Protein AF-A0AAU7V351-F1 (afdb_monomer)

Structure (mmCIF, N/CA/C/O backbone):
data_AF-A0AAU7V351-F1
#
_entry.id   AF-A0AAU7V351-F1
#
loop_
_atom_site.group_PDB
_atom_site.id
_atom_site.type_symbol
_atom_site.label_atom_id
_atom_site.label_alt_id
_atom_site.label_comp_id
_atom_site.label_asym_id
_atom_site.label_entity_id
_atom_site.label_seq_id
_atom_site.pdbx_PDB_ins_code
_atom_site.Cartn_x
_atom_site.Cartn_y
_atom_site.Cartn_z
_atom_site.occupancy
_atom_site.B_iso_or_equiv
_atom_site.auth_seq_id
_atom_site.auth_comp_id
_atom_site.auth_asym_id
_atom_site.auth_atom_id
_atom_site.pdbx_PDB_model_num
ATOM 1 N N . MET A 1 1 ? -50.281 9.342 -6.397 1.00 36.56 1 MET A N 1
ATOM 2 C CA . MET A 1 1 ? -49.288 8.252 -6.516 1.00 36.56 1 MET A CA 1
ATOM 3 C C . MET A 1 1 ? -48.459 8.236 -5.246 1.00 36.56 1 MET A C 1
ATOM 5 O O . MET A 1 1 ? -47.641 9.121 -5.041 1.00 36.56 1 MET A O 1
ATOM 9 N N . ASN A 1 2 ? -48.765 7.288 -4.363 1.00 35.53 2 ASN A N 1
ATOM 10 C CA . ASN A 1 2 ? -48.114 7.109 -3.069 1.00 35.53 2 ASN A CA 1
ATOM 11 C C . ASN A 1 2 ? -46.721 6.499 -3.267 1.00 35.53 2 ASN A C 1
ATOM 13 O O . ASN A 1 2 ? -46.615 5.436 -3.875 1.00 35.53 2 ASN A O 1
ATOM 17 N N . ARG A 1 3 ? -45.674 7.114 -2.708 1.00 39.78 3 ARG A N 1
ATOM 18 C CA . ARG A 1 3 ? -44.469 6.373 -2.314 1.00 39.78 3 ARG A CA 1
ATOM 19 C C . ARG A 1 3 ? -44.527 6.160 -0.813 1.00 39.78 3 ARG A C 1
ATOM 21 O O . ARG A 1 3 ? -44.269 7.069 -0.036 1.00 39.78 3 ARG A O 1
ATOM 28 N N . THR A 1 4 ? -44.881 4.949 -0.425 1.00 42.62 4 THR A N 1
ATOM 29 C CA . THR A 1 4 ? -44.615 4.406 0.905 1.00 42.62 4 THR A CA 1
ATOM 30 C C . THR A 1 4 ? -43.447 3.434 0.805 1.00 42.62 4 THR A C 1
ATOM 32 O O . THR A 1 4 ? -43.490 2.565 -0.063 1.00 42.62 4 THR A O 1
ATOM 35 N N . ARG A 1 5 ? -42.529 3.520 1.785 1.00 39.09 5 ARG A N 1
ATOM 36 C CA . ARG A 1 5 ? -41.559 2.485 2.217 1.00 39.09 5 ARG A CA 1
ATOM 37 C C . ARG A 1 5 ? -40.343 2.287 1.290 1.00 39.09 5 ARG A C 1
ATOM 39 O O . ARG A 1 5 ? -40.512 2.061 0.106 1.00 39.09 5 ARG A O 1
ATOM 46 N N . GLY A 1 6 ? -39.098 2.302 1.751 1.00 42.22 6 GLY A N 1
ATOM 47 C CA .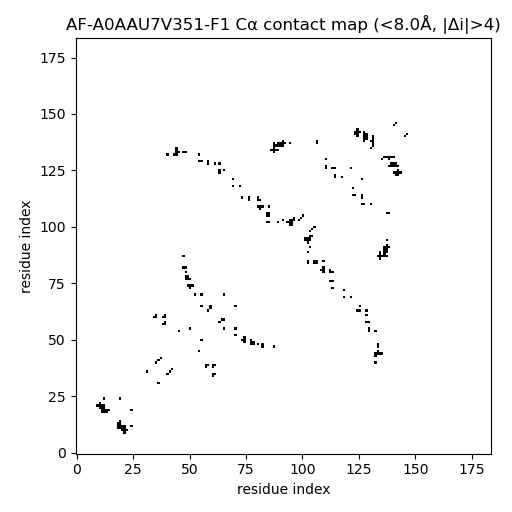 GLY A 1 6 ? -38.547 2.475 3.088 1.00 42.22 6 GLY A CA 1
ATOM 48 C C . GLY A 1 6 ? -37.028 2.352 2.993 1.00 42.22 6 GLY A C 1
ATOM 49 O O . GLY A 1 6 ? -36.539 1.439 2.348 1.00 42.22 6 GLY A O 1
ATOM 50 N N . GLU A 1 7 ? -36.316 3.276 3.616 1.00 45.25 7 GLU A N 1
ATOM 51 C CA . GLU A 1 7 ? -34.903 3.167 3.966 1.00 45.25 7 GLU A CA 1
ATOM 52 C C . GLU A 1 7 ? -34.766 4.074 5.189 1.00 45.25 7 GLU A C 1
ATOM 54 O O . GLU A 1 7 ? -34.602 5.287 5.066 1.00 45.25 7 GLU A O 1
ATOM 59 N N . ASP A 1 8 ? -34.938 3.503 6.384 1.00 49.84 8 ASP A N 1
ATOM 60 C CA . ASP A 1 8 ? -34.325 4.080 7.580 1.00 49.84 8 ASP A CA 1
ATOM 61 C C . ASP A 1 8 ? -32.819 4.035 7.309 1.00 49.84 8 ASP A C 1
ATOM 63 O O . ASP A 1 8 ? -32.157 3.022 7.546 1.00 49.84 8 ASP A O 1
ATOM 67 N N . GLY A 1 9 ? -32.301 5.090 6.674 1.00 56.69 9 GLY A N 1
ATOM 68 C CA . GLY A 1 9 ? -30.881 5.232 6.401 1.00 56.69 9 GLY A CA 1
ATOM 69 C C . GLY A 1 9 ? -30.144 5.044 7.715 1.00 56.69 9 GLY A C 1
ATOM 70 O O . GLY A 1 9 ? -30.512 5.669 8.708 1.00 56.69 9 GLY A O 1
ATOM 71 N N . ALA A 1 10 ? -29.169 4.133 7.741 1.00 61.03 10 ALA A N 1
ATOM 72 C CA . ALA A 1 10 ? -28.472 3.754 8.961 1.00 61.03 10 ALA A CA 1
ATOM 73 C C . ALA A 1 10 ? -28.003 5.009 9.720 1.00 61.03 10 ALA A C 1
ATOM 75 O O . ALA A 1 10 ? -27.048 5.676 9.328 1.00 61.03 10 ALA A O 1
ATOM 76 N N . THR A 1 11 ? -28.694 5.332 10.815 1.00 80.19 11 THR A N 1
ATOM 77 C CA . THR A 1 11 ? -28.410 6.506 11.655 1.00 80.19 11 THR A CA 1
ATOM 78 C C . THR A 1 11 ? -27.158 6.304 12.500 1.00 80.19 11 THR A C 1
ATOM 80 O O . THR A 1 11 ? -26.651 7.248 13.104 1.00 80.19 11 THR A O 1
ATOM 83 N N . VAL A 1 12 ? -26.641 5.073 12.525 1.00 83.12 12 VAL A N 1
ATOM 84 C CA . VAL A 1 12 ? -25.490 4.641 13.305 1.00 83.12 12 VAL A CA 1
ATOM 85 C C . VAL A 1 12 ? -24.556 3.819 12.424 1.00 83.12 12 VAL A C 1
ATOM 87 O O . VAL A 1 12 ? -24.942 2.815 11.831 1.00 83.12 12 VAL A O 1
ATOM 90 N N . LEU A 1 13 ? -23.297 4.234 12.391 1.00 81.69 13 LEU A N 1
ATOM 91 C CA . LEU A 1 13 ? -22.186 3.521 11.789 1.00 81.69 13 LEU A CA 1
ATOM 92 C C . LEU A 1 13 ? -21.458 2.733 12.890 1.00 81.69 13 LEU A C 1
ATOM 94 O O . LEU A 1 13 ? -21.136 3.284 13.943 1.00 81.69 13 LEU A O 1
ATOM 98 N N . VAL A 1 14 ? -21.165 1.451 12.670 1.00 81.19 14 VAL A N 1
ATOM 99 C CA . VAL A 1 14 ? -20.374 0.645 13.615 1.00 81.19 14 VAL A CA 1
ATOM 100 C C . VAL A 1 14 ? -18.968 0.461 13.055 1.00 81.19 14 VAL A C 1
ATOM 102 O O . VAL A 1 14 ? -18.774 -0.237 12.066 1.00 81.19 14 VAL A O 1
ATOM 105 N N . ILE A 1 15 ? -17.970 1.072 13.697 1.00 73.94 15 ILE A N 1
ATOM 106 C CA . ILE A 1 15 ? -16.554 0.933 13.329 1.00 73.94 15 ILE A CA 1
ATOM 107 C C . ILE A 1 15 ? -15.822 0.221 14.465 1.00 73.94 15 ILE A C 1
ATOM 109 O O . ILE A 1 15 ? -15.724 0.751 15.571 1.00 73.94 15 ILE A O 1
ATOM 113 N N . ALA A 1 16 ? -15.264 -0.963 14.189 1.00 70.88 16 ALA A N 1
ATOM 114 C CA . ALA A 1 16 ? -14.473 -1.740 15.152 1.00 70.88 16 ALA A CA 1
ATOM 115 C C . ALA A 1 16 ? -15.181 -1.930 16.515 1.00 70.88 16 ALA A C 1
ATOM 117 O O . ALA A 1 16 ? -14.598 -1.694 17.575 1.00 70.88 16 ALA A O 1
ATOM 118 N N . GLY A 1 17 ? -16.470 -2.295 16.479 1.00 76.06 17 GLY A N 1
ATOM 119 C CA . GLY A 1 17 ? -17.300 -2.505 17.672 1.00 76.06 17 GLY A CA 1
ATOM 120 C C . GLY A 1 17 ? -17.727 -1.223 18.395 1.00 76.06 17 GLY A C 1
ATOM 121 O O . GLY A 1 17 ? -18.295 -1.294 19.481 1.00 76.06 17 GLY A O 1
ATOM 122 N N . ARG A 1 18 ? -17.457 -0.044 17.820 1.00 76.19 18 ARG A N 1
ATOM 123 C CA . ARG A 1 18 ? -17.914 1.245 18.345 1.00 76.19 18 ARG A CA 1
ATOM 124 C C . ARG A 1 18 ? -18.983 1.828 17.444 1.00 76.19 18 ARG A C 1
ATOM 126 O O . ARG A 1 18 ? -18.722 2.115 16.279 1.00 76.19 18 ARG A O 1
ATOM 133 N N . SER A 1 19 ? -20.153 2.043 18.018 1.00 87.81 19 SER A N 1
ATOM 134 C CA . SER A 1 19 ? -21.237 2.779 17.383 1.00 87.81 19 SER A CA 1
ATOM 135 C C . SER A 1 19 ? -20.932 4.277 17.388 1.00 87.81 19 SER A C 1
ATOM 137 O O . SER A 1 19 ? -20.531 4.834 18.412 1.00 87.81 19 SER A O 1
ATOM 139 N N . ILE A 1 20 ? -21.112 4.926 16.244 1.00 88.69 20 ILE A N 1
ATOM 140 C CA . ILE A 1 20 ? -21.061 6.377 16.075 1.00 88.69 20 ILE A CA 1
ATOM 141 C C . ILE A 1 20 ? -22.268 6.793 15.242 1.00 88.69 20 ILE A C 1
ATOM 143 O O . ILE A 1 20 ? -22.547 6.172 14.221 1.00 88.69 20 ILE A O 1
ATOM 147 N N . ASP A 1 21 ? -23.009 7.808 15.673 1.00 91.38 21 ASP A N 1
ATOM 148 C CA . ASP A 1 21 ? -24.105 8.333 14.863 1.00 91.38 21 ASP A CA 1
ATOM 149 C C . ASP A 1 21 ? -23.568 9.007 13.589 1.00 91.38 21 ASP A C 1
ATOM 151 O O . ASP A 1 21 ? -22.436 9.509 13.550 1.00 91.38 21 ASP A O 1
ATOM 155 N N . ILE A 1 22 ? -24.370 8.975 12.524 1.00 86.50 22 ILE A N 1
ATOM 156 C CA . ILE A 1 22 ? -23.954 9.436 11.195 1.00 86.50 22 ILE A CA 1
ATOM 157 C C . ILE A 1 22 ? -23.612 10.931 11.177 1.00 86.50 22 ILE A C 1
ATOM 159 O O . ILE A 1 22 ? -22.670 11.333 10.490 1.00 86.50 22 ILE A O 1
ATOM 163 N N . ASP A 1 23 ? -24.296 11.740 11.986 1.00 86.38 23 ASP A N 1
ATOM 164 C CA . ASP A 1 23 ? -24.061 13.181 12.080 1.00 86.38 23 ASP A CA 1
ATOM 165 C C . ASP A 1 23 ? -22.716 13.466 12.751 1.00 86.38 23 ASP A C 1
ATOM 167 O O . ASP A 1 23 ? -21.911 14.246 12.242 1.00 86.38 23 ASP A O 1
ATOM 171 N N . THR A 1 24 ? -22.393 12.761 13.836 1.00 85.75 24 THR A N 1
ATOM 172 C CA . THR A 1 24 ? -21.090 12.846 14.504 1.00 85.75 24 THR A CA 1
ATOM 173 C C . THR A 1 24 ? -19.966 12.314 13.620 1.00 85.75 24 THR A C 1
ATOM 175 O O . THR A 1 24 ? -18.864 12.874 13.620 1.00 85.75 24 THR A O 1
ATOM 178 N N . ALA A 1 25 ? -20.201 11.244 12.855 1.00 83.81 25 ALA A N 1
ATOM 179 C CA . ALA A 1 25 ? -19.228 10.742 11.887 1.00 83.81 25 ALA A CA 1
ATOM 180 C C . ALA A 1 25 ? -18.951 11.785 10.792 1.00 83.81 25 ALA A C 1
ATOM 182 O O . ALA A 1 25 ? -17.789 12.092 10.512 1.00 83.81 25 ALA A O 1
ATOM 183 N N . THR A 1 26 ? -20.008 12.390 10.251 1.00 82.12 26 THR A N 1
ATOM 184 C CA . THR A 1 26 ? -19.949 13.450 9.237 1.00 82.12 26 THR A CA 1
ATOM 185 C C . THR A 1 26 ? -19.250 14.699 9.773 1.00 82.12 26 THR A C 1
ATOM 187 O O . THR A 1 26 ? -18.316 15.205 9.152 1.00 82.12 26 THR A O 1
ATOM 190 N N . ALA A 1 27 ? -19.598 15.154 10.977 1.00 84.00 27 ALA A N 1
ATOM 191 C CA . ALA A 1 27 ? -18.957 16.293 11.630 1.00 84.00 27 ALA A CA 1
ATOM 192 C C . ALA A 1 27 ? -17.459 16.048 11.875 1.00 84.00 27 ALA A C 1
ATOM 194 O O . ALA A 1 27 ? -16.631 16.927 11.626 1.00 84.00 27 ALA A O 1
ATOM 195 N N . LYS A 1 28 ? -17.077 14.834 12.298 1.00 80.38 28 LYS A N 1
ATOM 196 C CA . LYS A 1 28 ? -15.662 14.448 12.412 1.00 80.38 28 LYS A CA 1
ATOM 197 C C . LYS A 1 28 ? -14.964 14.450 11.059 1.00 80.38 28 LYS A C 1
ATOM 199 O O . LYS A 1 28 ? -13.843 14.946 10.985 1.00 80.38 28 LYS A O 1
ATOM 204 N N . ALA A 1 29 ? -15.604 13.932 10.009 1.00 73.12 29 ALA A N 1
ATOM 205 C CA . ALA A 1 29 ? -15.065 13.946 8.652 1.00 73.12 29 ALA A CA 1
ATOM 206 C C . ALA A 1 29 ? -14.809 15.384 8.164 1.00 73.12 29 ALA A C 1
ATOM 208 O O . ALA A 1 29 ? -13.718 15.673 7.673 1.00 73.12 29 ALA A O 1
ATOM 209 N N . HIS A 1 30 ? -15.749 16.307 8.393 1.00 73.25 30 HIS A N 1
ATOM 210 C CA . HIS A 1 30 ? -15.583 17.736 8.095 1.00 73.25 30 HIS A CA 1
ATOM 211 C C . HIS A 1 30 ? -14.509 18.428 8.946 1.00 73.25 30 HIS A C 1
ATOM 213 O O . HIS A 1 30 ? -13.929 19.420 8.509 1.00 73.25 30 HIS A O 1
ATOM 219 N N . GLY A 1 31 ? -14.216 17.904 10.140 1.00 72.62 31 GLY A N 1
ATOM 220 C CA . GLY A 1 31 ? -13.119 18.372 10.989 1.00 72.62 31 GLY A CA 1
ATOM 221 C C . GLY A 1 31 ? -11.723 18.011 10.466 1.00 72.62 31 GLY A C 1
ATOM 222 O O . GLY A 1 31 ? -10.732 18.603 10.903 1.00 72.62 31 GLY A O 1
ATOM 223 N N . TYR A 1 32 ? -11.608 17.065 9.527 1.00 66.75 32 TYR A N 1
ATOM 224 C CA . TYR A 1 32 ? -10.348 16.826 8.828 1.00 66.75 32 TYR A CA 1
ATOM 225 C C . TYR A 1 32 ? -10.105 17.914 7.779 1.00 66.75 32 TYR A C 1
ATOM 227 O O . TYR A 1 32 ? -11.050 18.419 7.175 1.00 66.75 32 TYR A O 1
ATOM 235 N N . PRO A 1 33 ? -8.836 18.256 7.481 1.00 69.94 33 PRO A N 1
ATOM 236 C CA . PRO A 1 33 ? -8.538 19.130 6.358 1.00 69.94 33 PRO A CA 1
ATOM 237 C C . PRO A 1 33 ? -9.192 18.572 5.088 1.00 69.94 33 PRO A C 1
ATOM 239 O O . PRO A 1 33 ? -8.797 17.501 4.623 1.00 69.94 33 PRO A O 1
ATOM 242 N N . ALA A 1 34 ? -10.158 19.306 4.521 1.00 67.44 34 ALA A N 1
ATOM 243 C CA . ALA A 1 34 ? -10.930 18.886 3.342 1.00 67.44 34 ALA A CA 1
ATOM 244 C C . ALA A 1 34 ? -10.028 18.427 2.180 1.00 67.44 34 ALA A C 1
ATOM 246 O O . ALA A 1 34 ? -10.362 17.538 1.401 1.00 67.44 34 ALA A O 1
ATOM 247 N N . VAL A 1 35 ? -8.822 18.993 2.122 1.00 74.69 35 VAL A N 1
ATOM 248 C CA . VAL A 1 35 ? -7.770 18.678 1.157 1.00 74.69 35 VAL A CA 1
ATOM 249 C C . VAL A 1 35 ? -7.290 17.224 1.235 1.00 74.69 35 VAL A C 1
ATOM 251 O O . VAL A 1 35 ? -6.907 16.680 0.204 1.00 74.69 35 VAL A O 1
ATOM 254 N N . THR A 1 36 ? -7.266 16.590 2.411 1.00 75.25 36 THR A N 1
ATOM 255 C CA . THR A 1 36 ? -6.747 15.220 2.555 1.00 75.25 36 THR A CA 1
ATOM 256 C C . THR A 1 36 ? -7.713 14.211 1.960 1.00 75.25 36 THR A C 1
ATOM 258 O O . THR A 1 36 ? -7.315 13.488 1.056 1.00 75.25 36 THR A O 1
ATOM 261 N N . VAL A 1 37 ? -8.977 14.217 2.391 1.00 69.00 37 VAL A N 1
ATOM 262 C CA . VAL A 1 37 ? -9.999 13.291 1.872 1.00 69.00 37 VAL A CA 1
ATOM 263 C C . VAL A 1 37 ? -10.186 13.499 0.369 1.00 69.00 37 VAL A C 1
ATOM 265 O O . VAL A 1 37 ? -10.124 12.547 -0.406 1.00 69.00 37 VAL A O 1
ATOM 268 N N . ALA A 1 38 ? -10.304 14.758 -0.067 1.00 76.12 38 ALA A N 1
ATOM 269 C CA . ALA A 1 38 ? -10.558 15.065 -1.470 1.00 76.12 38 ALA A CA 1
ATOM 270 C C . ALA A 1 38 ? -9.404 14.691 -2.411 1.00 76.12 38 ALA A C 1
ATOM 272 O O . ALA A 1 38 ? -9.640 14.367 -3.570 1.00 76.12 38 ALA A O 1
ATOM 273 N N . ARG A 1 39 ? -8.150 14.760 -1.946 1.00 81.56 39 ARG A N 1
ATOM 274 C CA . ARG A 1 39 ? -6.978 14.520 -2.806 1.00 81.56 39 ARG A CA 1
ATOM 275 C C . ARG A 1 39 ? -6.335 13.154 -2.604 1.00 81.56 39 ARG A C 1
ATOM 277 O O . ARG A 1 39 ? -5.573 12.744 -3.472 1.00 81.56 39 ARG A O 1
ATOM 284 N N . TYR A 1 40 ? -6.580 12.481 -1.483 1.00 84.00 40 TYR A N 1
ATOM 285 C CA . TYR A 1 40 ? -6.062 11.139 -1.232 1.00 84.00 40 TYR A CA 1
ATOM 286 C C . TYR A 1 40 ? -7.090 10.074 -1.628 1.00 84.00 40 TYR A C 1
ATOM 288 O O . TYR A 1 40 ? -6.824 9.329 -2.572 1.00 84.00 40 TYR A O 1
ATOM 296 N N . ASP A 1 41 ? -8.261 10.076 -0.983 1.00 77.00 41 ASP A N 1
ATOM 297 C CA . ASP A 1 41 ? -9.242 8.984 -1.071 1.00 77.00 41 ASP A CA 1
ATOM 298 C C . ASP A 1 41 ? -10.156 9.086 -2.302 1.00 77.00 41 ASP A C 1
ATOM 300 O O . ASP A 1 41 ? -10.298 8.117 -3.047 1.00 77.00 41 ASP A O 1
ATOM 304 N N . LEU A 1 42 ? -10.752 10.259 -2.560 1.00 79.19 42 LEU A N 1
ATOM 305 C CA . LEU A 1 42 ? -11.790 10.413 -3.597 1.00 79.19 42 LEU A CA 1
ATOM 306 C C . LEU A 1 42 ? -11.387 10.018 -5.029 1.00 79.19 42 LEU A C 1
ATOM 308 O O . LEU A 1 42 ? -12.243 9.487 -5.733 1.00 79.19 42 LEU A O 1
ATOM 312 N N . PRO A 1 43 ? -10.143 10.235 -5.506 1.00 83.94 43 PRO A N 1
ATOM 313 C CA . PRO A 1 43 ? -9.799 9.872 -6.881 1.00 83.94 43 PRO A CA 1
ATOM 314 C C . PRO A 1 43 ? -9.738 8.353 -7.121 1.00 83.94 43 PRO A C 1
ATOM 316 O O . PRO A 1 43 ? -9.520 7.922 -8.251 1.00 83.94 43 PRO A O 1
ATOM 319 N N . GLY A 1 44 ? -9.909 7.535 -6.076 1.00 82.75 44 GLY A N 1
ATOM 320 C CA . GLY A 1 44 ? -9.958 6.084 -6.188 1.00 82.75 44 GLY A CA 1
ATOM 321 C C . GLY A 1 44 ? -8.608 5.449 -6.551 1.00 82.75 44 GLY A C 1
ATOM 322 O O . GLY A 1 44 ? -7.565 6.112 -6.550 1.00 82.75 44 GLY A O 1
ATOM 323 N N . PRO A 1 45 ? -8.587 4.143 -6.842 1.00 83.25 45 PRO A N 1
ATOM 324 C CA . PRO A 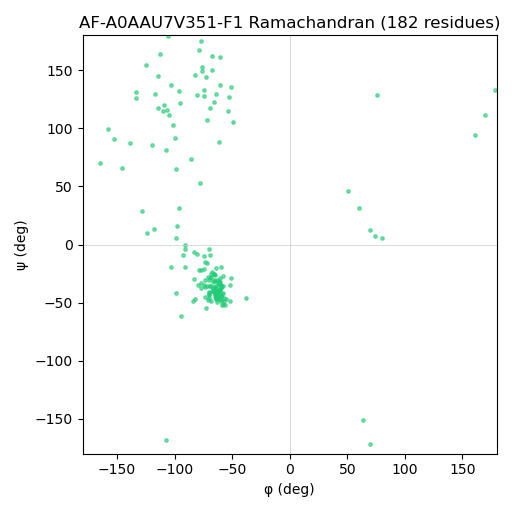1 45 ? -7.346 3.383 -6.969 1.00 83.25 45 PRO A CA 1
ATOM 325 C C . PRO A 1 45 ? -6.630 3.535 -8.316 1.00 83.25 45 PRO A C 1
ATOM 327 O O . PRO A 1 45 ? -5.509 3.050 -8.431 1.00 83.25 45 PRO A O 1
ATOM 330 N N . GLY A 1 46 ? -7.228 4.193 -9.317 1.00 86.69 46 GLY A N 1
ATOM 331 C CA . GLY A 1 46 ? -6.638 4.325 -10.655 1.00 86.69 46 GLY A CA 1
ATOM 332 C C . GLY A 1 46 ? -6.460 2.979 -11.376 1.00 86.69 46 GLY A C 1
ATOM 333 O O . GLY A 1 46 ? -7.213 2.034 -11.140 1.00 86.69 46 GLY A O 1
ATOM 334 N N . ALA A 1 47 ? -5.464 2.880 -12.263 1.00 86.75 47 ALA A N 1
ATOM 335 C CA . ALA A 1 47 ? -5.175 1.658 -13.023 1.00 86.75 47 ALA A CA 1
ATOM 336 C C . ALA A 1 47 ? -4.713 0.517 -12.099 1.00 86.75 47 ALA A C 1
ATOM 338 O O . ALA A 1 47 ? -3.733 0.648 -11.375 1.00 86.75 47 ALA A O 1
ATOM 339 N N . LEU A 1 48 ? -5.397 -0.628 -12.108 1.00 83.75 48 LEU A N 1
ATOM 340 C CA . LEU A 1 48 ? -5.343 -1.609 -11.008 1.00 83.75 48 LEU A CA 1
ATOM 341 C C . LEU A 1 48 ? -3.984 -2.280 -10.747 1.00 83.75 48 LEU A C 1
ATOM 343 O O . LEU A 1 48 ? -3.796 -2.842 -9.662 1.00 83.75 48 LEU A O 1
ATOM 347 N N . LYS A 1 49 ? -3.082 -2.262 -11.732 1.00 88.19 49 LYS A N 1
ATOM 348 C CA . LYS A 1 49 ? -1.793 -2.978 -11.732 1.00 88.19 49 LYS A CA 1
ATOM 349 C C . LYS A 1 49 ? -0.595 -2.056 -11.968 1.00 88.19 49 LYS A C 1
ATOM 351 O O . LYS A 1 49 ? 0.516 -2.520 -12.184 1.00 88.19 49 LYS A O 1
ATOM 356 N N . GLU A 1 50 ? -0.824 -0.751 -11.938 1.00 92.69 50 GLU A N 1
ATOM 357 C CA . GLU A 1 50 ? 0.195 0.253 -12.213 1.00 92.69 50 GLU A CA 1
ATOM 358 C C . GLU A 1 50 ? 0.293 1.219 -11.042 1.00 92.69 50 GLU A C 1
ATOM 360 O O . GLU A 1 50 ? -0.661 1.405 -10.286 1.00 92.69 50 GLU A O 1
ATOM 365 N N . ILE A 1 51 ? 1.459 1.836 -10.891 1.00 94.81 51 ILE A N 1
ATOM 366 C CA . ILE A 1 51 ? 1.651 2.964 -9.987 1.00 94.81 51 ILE A CA 1
ATOM 367 C C . ILE A 1 51 ? 2.032 4.153 -10.855 1.00 94.81 51 ILE A C 1
ATOM 369 O O . ILE A 1 51 ? 2.949 4.037 -11.662 1.00 94.81 51 ILE A O 1
ATOM 373 N N . THR A 1 52 ? 1.363 5.293 -10.687 1.00 94.50 52 THR A N 1
ATOM 374 C CA . THR A 1 52 ? 1.690 6.513 -11.445 1.00 94.50 52 THR A CA 1
ATOM 375 C C . THR A 1 52 ? 2.259 7.623 -10.559 1.00 94.50 52 THR A C 1
ATOM 377 O O . THR A 1 52 ? 2.145 7.606 -9.328 1.00 94.50 52 THR A O 1
ATOM 380 N N . ALA A 1 53 ? 2.881 8.622 -11.191 1.00 93.50 53 ALA A N 1
ATOM 381 C CA . ALA A 1 53 ? 3.395 9.807 -10.505 1.00 93.50 53 ALA A CA 1
ATOM 382 C C . ALA A 1 53 ? 2.294 10.558 -9.739 1.00 93.50 53 ALA A C 1
ATOM 384 O O . ALA A 1 53 ? 2.501 10.940 -8.584 1.00 93.50 53 ALA A O 1
ATOM 385 N N . ASP A 1 54 ? 1.112 10.695 -10.343 1.00 91.12 54 ASP A N 1
ATOM 386 C CA . ASP A 1 54 ? -0.039 11.343 -9.714 1.00 91.12 54 ASP A CA 1
ATOM 387 C C . ASP A 1 54 ? -0.497 10.570 -8.475 1.00 91.12 54 ASP A C 1
ATOM 389 O O . ASP A 1 54 ? -0.756 11.162 -7.428 1.00 91.12 54 ASP A O 1
ATOM 393 N N . GLU A 1 55 ? -0.514 9.237 -8.534 1.00 92.69 55 GLU A N 1
ATOM 394 C CA . GLU A 1 55 ? -0.850 8.392 -7.385 1.00 92.69 55 GLU A CA 1
ATOM 395 C C . GLU A 1 55 ? 0.143 8.563 -6.233 1.00 92.69 55 GLU A C 1
ATOM 397 O O . GLU A 1 55 ? -0.257 8.751 -5.080 1.00 92.69 55 GLU A O 1
ATOM 402 N N . ILE A 1 56 ? 1.443 8.600 -6.527 1.00 92.81 56 ILE A N 1
ATOM 403 C CA . ILE A 1 56 ? 2.452 8.885 -5.505 1.00 92.81 56 ILE A CA 1
ATOM 404 C C . ILE A 1 56 ? 2.293 10.299 -4.941 1.00 92.81 56 ILE A C 1
ATOM 406 O O . ILE A 1 56 ? 2.398 10.468 -3.720 1.00 92.81 56 ILE A O 1
ATOM 410 N N . ALA A 1 57 ? 1.986 11.303 -5.764 1.00 90.19 57 ALA A N 1
ATOM 411 C CA . ALA A 1 57 ? 1.740 12.667 -5.299 1.00 90.19 57 ALA A CA 1
ATOM 412 C C . ALA A 1 57 ? 0.556 12.737 -4.315 1.00 90.19 57 ALA A C 1
ATOM 414 O O . ALA A 1 57 ? 0.613 13.473 -3.322 1.00 90.19 57 ALA A O 1
ATOM 415 N N . ARG A 1 58 ? -0.484 11.908 -4.502 1.00 90.25 58 ARG A N 1
ATOM 416 C CA . ARG A 1 58 ? -1.604 11.794 -3.549 1.00 90.25 58 ARG A CA 1
ATOM 417 C C . ARG A 1 58 ? -1.144 11.334 -2.167 1.00 90.25 58 ARG A C 1
ATOM 419 O O . ARG A 1 58 ? -1.576 11.902 -1.161 1.00 90.25 58 ARG A O 1
ATOM 426 N N . THR A 1 59 ? -0.193 10.397 -2.077 1.00 89.31 59 THR A N 1
ATOM 427 C CA . THR A 1 59 ? 0.330 9.918 -0.777 1.00 89.31 59 THR A CA 1
ATOM 428 C C . THR A 1 59 ? 0.972 11.022 0.077 1.00 89.31 59 THR A C 1
ATOM 430 O O . THR A 1 59 ? 1.087 10.884 1.300 1.00 89.31 59 THR A O 1
ATOM 433 N N . HIS A 1 60 ? 1.367 12.154 -0.516 1.00 87.75 60 HIS A N 1
ATOM 434 C CA . HIS A 1 60 ? 1.935 13.281 0.231 1.00 87.75 60 HIS A CA 1
ATOM 435 C C . HIS A 1 60 ? 0.900 13.948 1.147 1.00 87.75 60 HIS A C 1
ATOM 437 O O . HIS A 1 60 ? 1.267 14.516 2.178 1.00 87.75 60 HIS A O 1
ATOM 443 N N . LYS A 1 61 ? -0.398 13.810 0.844 1.00 86.56 61 LYS A N 1
ATOM 444 C CA . LYS A 1 61 ? -1.505 14.315 1.677 1.00 86.56 61 LYS A CA 1
ATOM 445 C C . LYS A 1 61 ? -1.657 13.552 2.985 1.00 86.56 61 LYS A C 1
ATOM 447 O O . LYS A 1 61 ? -1.967 14.148 4.011 1.00 86.56 61 LYS A O 1
ATOM 452 N N . VAL A 1 62 ? -1.266 12.282 2.990 1.00 82.56 62 VAL A N 1
ATOM 453 C CA . VAL A 1 62 ? -1.106 11.471 4.204 1.00 82.56 62 VAL A CA 1
ATOM 454 C C . VAL A 1 62 ? 0.350 11.451 4.685 1.00 82.56 62 VAL A C 1
ATOM 456 O O . VAL A 1 62 ? 0.825 10.480 5.275 1.00 82.56 62 VAL A O 1
ATOM 459 N N . ARG A 1 63 ? 1.092 12.545 4.456 1.00 82.69 63 ARG A N 1
ATOM 460 C CA . ARG A 1 63 ? 2.465 12.782 4.945 1.00 82.69 63 ARG A CA 1
ATOM 461 C C . ARG A 1 63 ? 3.499 11.756 4.469 1.00 82.69 63 ARG A C 1
ATOM 463 O O . ARG A 1 63 ? 4.442 11.437 5.195 1.00 82.69 63 ARG A O 1
ATOM 470 N N . SER A 1 64 ? 3.335 11.198 3.275 1.00 83.56 64 SER A N 1
ATOM 471 C CA . SER A 1 64 ? 4.419 10.464 2.621 1.00 83.56 64 SER A CA 1
ATOM 472 C C . SER A 1 64 ? 5.381 11.447 1.952 1.00 83.56 64 SER A C 1
ATOM 474 O O . SER A 1 64 ? 4.948 12.319 1.214 1.00 83.56 64 SER A O 1
ATOM 476 N N . ARG A 1 65 ? 6.688 11.334 2.205 1.00 87.81 65 ARG A N 1
ATOM 477 C CA . ARG A 1 65 ? 7.721 12.092 1.474 1.00 87.81 65 ARG A CA 1
ATOM 478 C C . ARG A 1 65 ? 8.466 11.135 0.554 1.00 87.81 65 ARG A C 1
ATOM 480 O O . ARG A 1 65 ? 9.498 10.588 0.951 1.00 87.81 65 ARG A O 1
ATOM 487 N N . ILE A 1 66 ? 7.881 10.854 -0.607 1.00 91.94 66 ILE A N 1
ATOM 488 C CA . ILE A 1 66 ? 8.469 9.993 -1.644 1.00 91.94 66 ILE A CA 1
ATOM 489 C C . ILE A 1 66 ? 9.183 10.898 -2.650 1.00 91.94 66 ILE A C 1
ATOM 491 O O . ILE A 1 66 ? 8.561 11.809 -3.190 1.00 91.94 66 ILE A O 1
ATOM 495 N N . SER A 1 67 ? 10.488 10.689 -2.835 1.00 93.12 67 SER A N 1
ATOM 496 C CA . SER A 1 67 ? 11.294 11.417 -3.826 1.00 93.12 67 SER A CA 1
ATOM 497 C C . SER A 1 67 ? 11.093 10.853 -5.236 1.00 93.12 67 SER A C 1
ATOM 499 O O . SER A 1 67 ? 10.594 9.741 -5.379 1.00 93.12 67 SER A O 1
ATOM 501 N N . HIS A 1 68 ? 11.549 11.568 -6.270 1.00 93.69 68 HIS A N 1
ATOM 502 C CA . HIS A 1 68 ? 11.496 11.087 -7.659 1.00 93.69 68 HIS A CA 1
ATOM 503 C C . HIS A 1 68 ? 12.182 9.723 -7.841 1.00 93.69 68 HIS A C 1
ATOM 505 O O . HIS A 1 68 ? 11.564 8.795 -8.336 1.00 93.69 68 HIS A O 1
ATOM 511 N N . ALA A 1 69 ? 13.391 9.532 -7.302 1.00 95.25 69 ALA A N 1
ATOM 512 C CA . ALA A 1 69 ? 14.073 8.234 -7.384 1.00 95.25 69 ALA A CA 1
ATOM 513 C C . ALA A 1 69 ? 13.286 7.085 -6.715 1.00 95.25 69 ALA A C 1
ATOM 515 O O . ALA A 1 69 ? 13.358 5.935 -7.145 1.00 95.25 69 ALA A O 1
ATOM 516 N N . GLN A 1 70 ? 12.534 7.384 -5.650 1.00 96.44 70 GLN A N 1
ATOM 517 C CA . GLN A 1 70 ? 11.678 6.402 -4.981 1.00 96.44 70 GLN A CA 1
ATOM 518 C C . GLN A 1 70 ? 10.392 6.146 -5.772 1.00 96.44 70 GLN A C 1
ATOM 520 O O . GLN A 1 70 ? 9.950 5.003 -5.826 1.00 96.44 70 GLN A O 1
ATOM 525 N N . LEU A 1 71 ? 9.815 7.182 -6.389 1.00 95.62 71 LEU A N 1
ATOM 526 C CA . LEU A 1 71 ? 8.717 7.059 -7.347 1.00 95.62 71 LEU A CA 1
ATOM 527 C C . LEU A 1 71 ? 9.119 6.132 -8.500 1.00 95.62 71 LEU A C 1
ATOM 529 O O . LEU A 1 71 ? 8.428 5.148 -8.733 1.00 95.62 71 LEU A O 1
ATOM 533 N N . ASP A 1 72 ? 10.256 6.381 -9.150 1.00 96.62 72 ASP A N 1
ATOM 534 C CA . ASP A 1 72 ? 10.710 5.568 -10.283 1.00 96.62 72 ASP A CA 1
ATOM 535 C C . ASP A 1 72 ? 10.904 4.102 -9.885 1.00 96.62 72 ASP A C 1
ATOM 537 O O . ASP A 1 72 ? 10.604 3.188 -10.652 1.00 96.62 72 ASP A O 1
ATOM 541 N N . TRP A 1 73 ? 11.387 3.863 -8.663 1.00 97.19 73 TRP A N 1
ATOM 542 C CA . TRP A 1 73 ? 11.487 2.515 -8.119 1.00 97.19 73 TRP A CA 1
ATOM 543 C C . TRP A 1 73 ? 10.110 1.867 -7.911 1.00 97.19 73 TRP A C 1
ATOM 545 O O . TRP A 1 73 ? 9.948 0.707 -8.281 1.00 9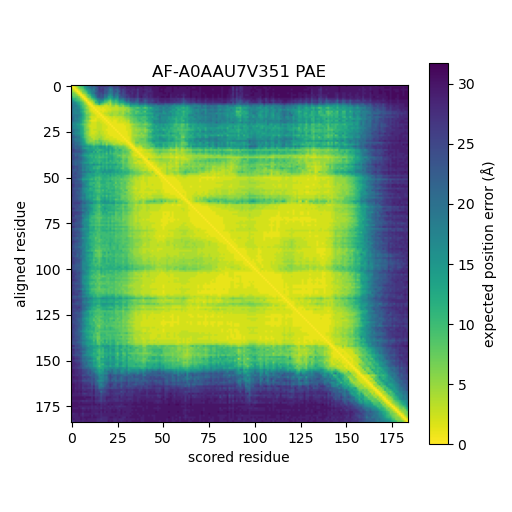7.19 73 TRP A O 1
ATOM 555 N N . PHE A 1 74 ? 9.114 2.590 -7.383 1.00 97.12 74 PHE A N 1
ATOM 556 C CA . PHE A 1 74 ? 7.748 2.065 -7.251 1.00 97.12 74 PHE A CA 1
ATOM 557 C 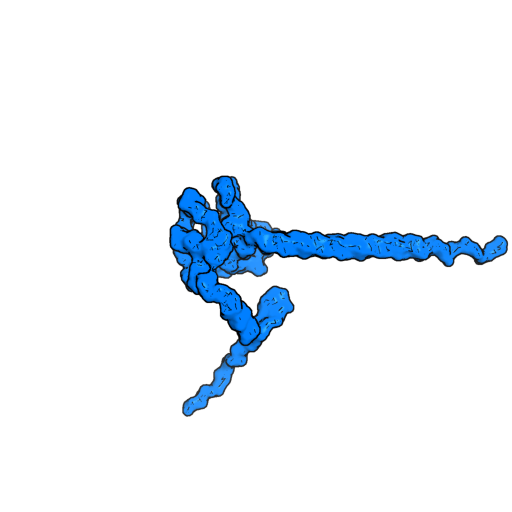C . PHE A 1 74 ? 7.135 1.729 -8.614 1.00 97.12 74 PHE A C 1
ATOM 559 O O . PHE A 1 74 ? 6.564 0.652 -8.752 1.00 97.12 74 PHE A O 1
ATOM 566 N N . ILE A 1 75 ? 7.290 2.610 -9.612 1.00 96.69 75 ILE A N 1
ATOM 567 C CA . ILE A 1 75 ? 6.791 2.387 -10.978 1.00 96.69 75 ILE A CA 1
ATOM 568 C C . ILE A 1 75 ? 7.408 1.114 -11.562 1.00 96.69 75 ILE A C 1
ATOM 570 O O . ILE A 1 75 ? 6.681 0.227 -11.996 1.00 96.69 75 ILE A O 1
ATOM 574 N N . ARG A 1 76 ? 8.743 0.991 -11.532 1.00 96.75 76 ARG A N 1
ATOM 575 C CA . ARG A 1 76 ? 9.429 -0.196 -12.065 1.00 96.75 76 ARG A CA 1
ATOM 576 C C . ARG A 1 76 ? 9.040 -1.469 -11.319 1.00 96.75 76 ARG A C 1
ATOM 578 O O . ARG A 1 76 ? 8.769 -2.477 -11.952 1.00 96.75 76 ARG A O 1
ATOM 585 N N . SER A 1 77 ? 8.972 -1.414 -9.990 1.00 96.56 77 SER A N 1
ATOM 586 C CA . SER A 1 77 ? 8.641 -2.589 -9.172 1.00 96.56 77 SER A CA 1
ATOM 587 C C . SER A 1 77 ? 7.193 -3.041 -9.363 1.00 96.56 77 SER A C 1
ATOM 589 O O . SER A 1 77 ? 6.903 -4.220 -9.200 1.00 96.56 77 SER A O 1
ATOM 591 N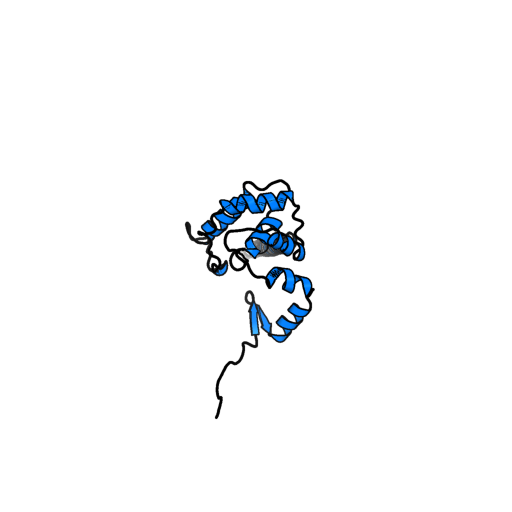 N . ALA A 1 78 ? 6.273 -2.137 -9.715 1.00 96.19 78 ALA A N 1
ATOM 592 C CA . ALA A 1 78 ? 4.870 -2.481 -9.935 1.00 96.19 78 ALA A CA 1
ATOM 593 C C . ALA A 1 78 ? 4.650 -3.421 -11.128 1.00 96.19 78 ALA A C 1
ATOM 595 O O . ALA A 1 78 ? 3.661 -4.147 -11.118 1.00 96.19 78 ALA A O 1
ATOM 596 N N . VAL A 1 79 ? 5.550 -3.418 -12.118 1.00 95.69 79 VAL A N 1
ATOM 597 C CA . VAL A 1 79 ? 5.432 -4.233 -13.339 1.00 95.69 79 VAL A CA 1
ATOM 598 C C . VAL A 1 79 ? 5.376 -5.725 -13.009 1.00 95.69 79 VAL A C 1
ATOM 600 O O . VAL A 1 79 ? 4.510 -6.432 -13.516 1.00 95.69 79 VAL A O 1
ATOM 603 N N . ASP A 1 80 ? 6.240 -6.171 -12.098 1.00 95.50 80 ASP A N 1
ATOM 604 C CA . ASP A 1 80 ? 6.390 -7.586 -11.740 1.00 95.50 80 ASP A CA 1
ATOM 605 C C . ASP A 1 80 ? 5.632 -7.964 -10.459 1.00 95.50 80 ASP A C 1
ATOM 607 O O . ASP A 1 80 ? 5.778 -9.069 -9.938 1.00 95.50 80 ASP A O 1
ATOM 611 N N . ALA A 1 81 ? 4.847 -7.040 -9.899 1.00 96.50 81 ALA A N 1
ATOM 612 C CA . ALA A 1 81 ? 4.168 -7.286 -8.637 1.00 96.50 81 ALA A CA 1
ATOM 613 C C . ALA A 1 81 ? 2.997 -8.275 -8.817 1.00 96.50 81 ALA A C 1
ATOM 615 O O . ALA A 1 81 ? 2.269 -8.209 -9.816 1.00 96.50 81 ALA A O 1
ATOM 616 N N . PRO A 1 82 ? 2.738 -9.157 -7.831 1.00 96.25 82 PRO A N 1
ATOM 617 C CA . PRO A 1 82 ? 1.710 -10.197 -7.915 1.00 96.25 82 PRO A CA 1
ATOM 618 C C . PRO A 1 82 ? 0.287 -9.646 -7.690 1.00 96.25 82 PRO A C 1
ATOM 620 O O . PRO A 1 82 ? -0.483 -10.149 -6.875 1.00 96.25 82 PRO A O 1
ATOM 623 N N . TRP A 1 83 ? -0.106 -8.605 -8.430 1.00 95.81 83 TRP A N 1
ATOM 624 C CA . TRP A 1 83 ? -1.388 -7.907 -8.271 1.00 95.81 83 TRP A CA 1
ATOM 625 C C . TRP A 1 83 ? -2.623 -8.795 -8.420 1.00 95.81 83 TRP A C 1
ATOM 627 O O . TRP A 1 83 ? -3.680 -8.437 -7.909 1.00 95.81 83 TRP A O 1
ATOM 637 N N . ALA A 1 84 ? -2.516 -9.889 -9.179 1.00 94.50 84 ALA A N 1
ATOM 638 C CA . ALA A 1 84 ? -3.627 -10.799 -9.439 1.00 94.50 84 ALA A CA 1
ATOM 639 C C . ALA A 1 84 ? -3.971 -11.672 -8.221 1.00 94.50 84 ALA A C 1
ATOM 641 O O . ALA A 1 84 ? -5.135 -12.005 -8.038 1.00 94.50 84 ALA A O 1
ATOM 642 N 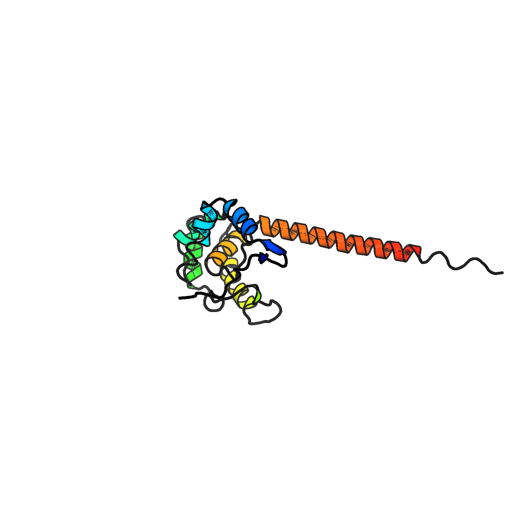N . ALA A 1 85 ? -2.980 -11.998 -7.384 1.00 94.31 85 ALA A N 1
ATOM 643 C CA . ALA A 1 85 ? -3.173 -12.814 -6.185 1.00 94.31 85 ALA A CA 1
ATOM 644 C C . ALA A 1 85 ? -3.870 -12.037 -5.050 1.00 94.31 85 ALA A C 1
ATOM 646 O O . ALA A 1 85 ? -4.482 -12.630 -4.169 1.00 94.31 85 ALA A O 1
ATOM 647 N N . ALA A 1 86 ? -3.817 -10.702 -5.100 1.00 93.62 86 ALA A N 1
ATOM 648 C CA . ALA A 1 86 ? -4.512 -9.798 -4.189 1.00 93.62 86 ALA A CA 1
ATOM 649 C C . ALA A 1 86 ? -5.486 -8.900 -4.982 1.00 93.62 86 ALA A C 1
ATOM 651 O O . ALA A 1 86 ? -5.101 -7.793 -5.386 1.00 93.62 86 ALA A O 1
ATOM 652 N N . PRO A 1 87 ? -6.726 -9.357 -5.247 1.00 92.69 87 PRO A N 1
ATOM 653 C CA . PRO A 1 87 ? -7.731 -8.595 -5.991 1.00 92.69 87 PRO A CA 1
ATOM 654 C C . PRO A 1 87 ? -8.099 -7.263 -5.324 1.00 92.69 87 PRO A C 1
ATOM 656 O O . PRO A 1 87 ? -7.832 -7.047 -4.143 1.00 92.69 87 PRO A O 1
ATOM 659 N N . ILE A 1 88 ? -8.696 -6.334 -6.076 1.00 91.62 88 ILE A N 1
ATOM 660 C CA . ILE A 1 88 ? -9.011 -4.984 -5.572 1.00 91.62 88 ILE A CA 1
ATOM 661 C C . ILE A 1 88 ? -10.126 -4.984 -4.524 1.00 91.62 88 ILE A C 1
ATOM 663 O O . ILE A 1 88 ? -10.083 -4.218 -3.563 1.00 91.62 88 ILE A O 1
ATOM 667 N N . GLU A 1 89 ? -11.094 -5.861 -4.716 1.00 92.25 89 GLU A N 1
ATOM 668 C CA . GLU A 1 89 ? -12.251 -6.093 -3.871 1.00 92.25 89 GLU A CA 1
ATOM 669 C C . GLU A 1 89 ? -11.909 -6.838 -2.575 1.00 92.25 89 GLU A C 1
ATOM 671 O O . GLU A 1 89 ? -12.711 -6.816 -1.642 1.00 92.25 89 GLU A O 1
ATOM 676 N N . ALA A 1 90 ? -10.719 -7.444 -2.491 1.00 94.69 90 ALA A N 1
ATOM 677 C CA . ALA A 1 90 ? -10.285 -8.193 -1.323 1.00 94.69 90 ALA A CA 1
ATOM 678 C C . ALA A 1 90 ? -10.233 -7.308 -0.070 1.00 94.69 90 ALA A C 1
ATOM 680 O O . ALA A 1 90 ? -9.743 -6.172 -0.102 1.00 94.69 90 ALA A O 1
ATOM 681 N N . GLN A 1 91 ? -10.720 -7.846 1.047 1.00 94.25 91 GLN A N 1
ATOM 682 C CA . GLN A 1 91 ? -10.770 -7.142 2.321 1.00 94.25 91 GLN A CA 1
ATOM 683 C C . GLN A 1 91 ? -9.849 -7.798 3.344 1.00 94.25 91 GLN A C 1
ATOM 685 O O . GLN A 1 91 ? -9.731 -9.016 3.423 1.00 94.25 91 GLN A O 1
ATOM 690 N N . LEU A 1 92 ? -9.241 -6.973 4.194 1.00 92.56 92 LEU A N 1
ATOM 691 C CA . LEU A 1 92 ? -8.397 -7.437 5.291 1.00 92.56 92 LEU A CA 1
ATOM 692 C C . LEU A 1 92 ? -9.167 -8.315 6.289 1.00 92.56 92 LEU A C 1
ATOM 694 O O . LEU A 1 92 ? -8.563 -9.169 6.925 1.00 92.56 92 LEU A O 1
ATOM 698 N N . ILE A 1 93 ? -10.480 -8.102 6.444 1.00 91.19 93 ILE A N 1
ATOM 699 C CA . ILE A 1 93 ? -11.318 -8.913 7.342 1.00 91.19 93 ILE A CA 1
ATOM 700 C C . ILE A 1 93 ? -11.429 -10.374 6.886 1.00 91.19 93 ILE A C 1
ATOM 702 O O . ILE A 1 93 ? -11.603 -11.246 7.730 1.00 91.19 93 ILE A O 1
ATOM 706 N N . ASP A 1 94 ? -11.255 -10.628 5.589 1.00 92.88 94 ASP A N 1
ATOM 707 C CA . ASP A 1 94 ? -11.300 -11.968 4.999 1.00 92.88 94 ASP A CA 1
ATOM 708 C C . ASP A 1 94 ? -9.901 -12.612 4.921 1.00 92.88 94 ASP A C 1
ATOM 710 O O . ASP A 1 94 ? -9.763 -13.791 4.604 1.00 92.88 94 ASP A O 1
ATOM 714 N N . ALA A 1 95 ? -8.841 -11.848 5.206 1.00 93.62 95 ALA A N 1
ATOM 715 C CA . ALA A 1 95 ? -7.456 -12.306 5.163 1.00 93.62 95 ALA A CA 1
ATOM 716 C C . ALA A 1 95 ? -7.052 -12.960 6.497 1.00 93.62 95 ALA A C 1
ATOM 718 O O . ALA A 1 95 ? -6.320 -12.365 7.294 1.00 93.62 95 ALA A O 1
ATOM 719 N N . ASP A 1 96 ? -7.546 -14.175 6.751 1.00 91.94 96 ASP A N 1
ATOM 720 C CA . ASP A 1 96 ? -7.212 -14.939 7.960 1.00 91.94 96 ASP A CA 1
ATOM 721 C C . ASP A 1 96 ? -5.739 -15.402 7.938 1.00 91.94 96 ASP A C 1
ATOM 723 O O . ASP A 1 96 ? -5.365 -16.203 7.080 1.00 91.94 96 ASP A O 1
ATOM 727 N N . PRO A 1 97 ? -4.891 -14.953 8.884 1.00 91.25 97 PRO A N 1
ATOM 728 C CA . PRO A 1 97 ? -3.487 -15.363 8.951 1.00 91.25 97 PRO A CA 1
ATOM 729 C C . PRO A 1 97 ? -3.273 -16.829 9.354 1.00 91.25 97 PRO A C 1
ATOM 731 O O . PRO A 1 97 ? -2.139 -17.298 9.340 1.00 91.25 97 PRO A O 1
ATOM 734 N N . ASN A 1 98 ? -4.315 -17.547 9.783 1.00 93.94 98 ASN A N 1
ATOM 735 C CA . ASN A 1 98 ? -4.200 -18.946 10.198 1.00 93.94 98 ASN A CA 1
ATOM 736 C C . ASN A 1 98 ? -4.441 -19.936 9.050 1.00 93.94 98 ASN A C 1
ATOM 738 O O . ASN A 1 98 ? -4.308 -21.143 9.259 1.00 93.94 98 ASN A O 1
ATOM 742 N N . ILE A 1 99 ? -4.796 -19.449 7.858 1.00 92.81 99 ILE A N 1
ATOM 743 C CA . ILE A 1 99 ? -5.040 -20.281 6.680 1.00 92.81 99 ILE A CA 1
ATOM 744 C C . ILE A 1 99 ? -3.913 -20.046 5.676 1.00 92.81 99 ILE A C 1
ATOM 746 O O . ILE A 1 99 ? -3.751 -18.947 5.152 1.00 92.81 99 ILE A O 1
ATOM 750 N N . SER A 1 100 ? -3.123 -21.088 5.419 1.00 93.62 100 SER A N 1
ATOM 751 C CA . SER A 1 100 ? -1.979 -21.004 4.508 1.00 93.62 100 SER A CA 1
ATOM 752 C C . SER A 1 100 ? -2.399 -21.151 3.044 1.00 93.62 100 SER A C 1
ATOM 754 O O . SER A 1 100 ? -3.311 -21.912 2.727 1.00 93.62 100 SER A O 1
ATOM 756 N N . GLY A 1 101 ? -1.698 -20.452 2.153 1.00 92.56 101 GLY A N 1
ATOM 757 C CA . GLY A 1 101 ? -1.939 -20.413 0.711 1.00 92.56 101 GLY A CA 1
ATOM 758 C C . GLY A 1 101 ? -3.075 -19.479 0.292 1.00 92.56 101 GLY A C 1
ATOM 759 O O . GLY A 1 101 ? -3.434 -19.457 -0.882 1.00 92.56 101 GLY A O 1
ATOM 760 N N . GLU A 1 102 ? -3.642 -18.725 1.234 1.00 94.81 102 GLU A N 1
ATOM 761 C CA . GLU A 1 102 ? -4.842 -17.917 1.025 1.00 94.81 102 GLU A CA 1
ATOM 762 C C . GLU A 1 102 ? -4.541 -16.410 0.975 1.00 94.81 102 GLU A C 1
ATOM 764 O O . GLU A 1 102 ? -3.397 -15.962 0.865 1.00 94.81 102 GLU A O 1
ATOM 769 N N . LEU A 1 103 ? -5.597 -15.592 1.028 1.00 96.31 103 LEU A N 1
ATOM 770 C CA . LEU A 1 103 ? -5.541 -14.141 0.858 1.00 96.31 103 LEU A CA 1
ATOM 771 C C . LEU A 1 103 ? -4.509 -13.437 1.756 1.00 96.31 103 LEU A C 1
ATOM 773 O O . LEU A 1 103 ? -3.904 -12.460 1.313 1.00 96.31 103 LEU A O 1
ATOM 777 N N . TYR A 1 104 ? -4.293 -13.909 2.988 1.00 96.00 104 TYR A N 1
ATOM 778 C CA . TYR A 1 104 ? -3.263 -13.342 3.859 1.00 96.00 104 TYR A CA 1
ATOM 779 C C . TYR A 1 104 ? -1.861 -13.523 3.265 1.00 96.00 104 TYR A C 1
ATOM 781 O O . TYR A 1 104 ? -1.136 -12.539 3.114 1.00 96.00 104 TYR A O 1
ATOM 789 N N . ASP A 1 105 ? -1.519 -14.742 2.845 1.00 97.12 105 ASP A N 1
ATOM 790 C CA . ASP A 1 105 ? -0.225 -15.071 2.241 1.00 97.12 105 ASP A CA 1
ATOM 791 C C . ASP A 1 105 ? -0.039 -14.335 0.905 1.00 97.12 105 ASP A C 1
ATOM 793 O O . ASP A 1 105 ? 1.043 -13.830 0.606 1.00 97.12 105 ASP A O 1
ATOM 797 N N . HIS A 1 106 ? -1.106 -14.177 0.114 1.00 97.25 106 HIS A N 1
ATOM 798 C CA . HIS A 1 106 ? -1.069 -13.371 -1.109 1.00 97.25 106 HIS A CA 1
ATOM 799 C C . HIS A 1 106 ? -0.850 -11.875 -0.836 1.00 97.25 106 HIS A C 1
ATOM 801 O O . HIS A 1 106 ? -0.092 -11.209 -1.551 1.00 97.25 106 HIS A O 1
ATOM 807 N N . ALA A 1 107 ? -1.495 -11.328 0.199 1.00 96.88 107 ALA A N 1
ATOM 808 C CA . ALA A 1 107 ? -1.286 -9.949 0.628 1.00 96.88 107 ALA A CA 1
ATOM 809 C C . ALA A 1 107 ? 0.142 -9.744 1.157 1.00 96.88 107 ALA A C 1
ATOM 811 O O . ALA A 1 107 ? 0.776 -8.728 0.849 1.00 96.88 107 ALA A O 1
ATOM 812 N N . GLU A 1 108 ? 0.667 -10.711 1.911 1.00 96.44 108 GLU A N 1
ATOM 813 C CA . GLU A 1 108 ? 2.044 -10.711 2.396 1.00 96.44 108 GLU A CA 1
ATOM 814 C C . GLU A 1 108 ? 3.037 -10.779 1.236 1.00 96.44 108 GLU A C 1
ATOM 816 O O . GLU A 1 108 ? 3.927 -9.935 1.172 1.00 96.44 108 GLU A O 1
ATOM 821 N N . ALA A 1 109 ? 2.841 -11.670 0.262 1.00 97.25 109 ALA A N 1
ATOM 822 C CA . ALA A 1 109 ? 3.690 -11.776 -0.924 1.00 97.25 109 ALA A CA 1
ATOM 823 C C . ALA A 1 109 ? 3.734 -10.466 -1.729 1.00 97.25 109 ALA A C 1
ATOM 825 O O . ALA A 1 109 ? 4.808 -10.012 -2.134 1.00 97.25 109 ALA A O 1
ATOM 826 N N . LEU A 1 110 ? 2.586 -9.805 -1.917 1.00 97.06 110 LEU A N 1
ATOM 827 C CA . LEU A 1 110 ? 2.532 -8.496 -2.573 1.00 97.06 110 LEU A CA 1
ATOM 828 C C . LEU A 1 110 ? 3.259 -7.418 -1.760 1.00 97.06 110 LEU A C 1
ATOM 830 O O . LEU A 1 110 ? 3.973 -6.589 -2.324 1.00 97.06 110 LEU A O 1
ATOM 834 N N . TYR A 1 111 ? 3.105 -7.408 -0.438 1.00 96.88 111 TYR A N 1
ATOM 835 C CA . TYR A 1 111 ? 3.839 -6.481 0.419 1.00 96.88 111 TYR A CA 1
ATOM 836 C C . TYR A 1 111 ? 5.352 -6.739 0.393 1.00 96.88 111 TYR A C 1
ATOM 838 O O . TYR A 1 111 ? 6.147 -5.797 0.294 1.00 96.88 111 TYR A O 1
ATOM 846 N N . ASP A 1 112 ? 5.748 -8.006 0.434 1.00 97.12 112 ASP A N 1
ATOM 847 C CA . ASP A 1 112 ? 7.133 -8.451 0.464 1.00 97.12 112 ASP A CA 1
ATOM 848 C C . ASP A 1 112 ? 7.867 -8.216 -0.849 1.00 97.12 112 ASP A C 1
ATOM 850 O O . ASP A 1 112 ? 9.058 -7.884 -0.817 1.00 97.12 112 ASP A O 1
ATOM 854 N N . HIS A 1 113 ? 7.153 -8.256 -1.975 1.00 97.38 113 HIS A N 1
ATOM 855 C CA . HIS A 1 113 ? 7.656 -7.817 -3.277 1.00 97.38 113 HIS A CA 1
ATOM 856 C C . HIS A 1 113 ? 8.241 -6.401 -3.210 1.00 97.38 113 HIS A C 1
ATOM 858 O O . HIS A 1 113 ? 9.382 -6.160 -3.604 1.00 97.38 113 HIS A O 1
ATOM 864 N N . PHE A 1 114 ? 7.506 -5.459 -2.611 1.00 96.81 114 PHE A N 1
ATOM 865 C CA . PHE A 1 114 ? 7.999 -4.093 -2.424 1.00 96.81 114 PHE A CA 1
ATOM 866 C C . PHE A 1 114 ? 8.996 -3.984 -1.268 1.00 96.81 114 PHE A C 1
ATOM 868 O O . PHE A 1 114 ? 9.910 -3.165 -1.316 1.00 96.81 114 PHE A O 1
ATOM 875 N N . ARG A 1 115 ? 8.848 -4.771 -0.201 1.00 95.88 115 ARG A N 1
ATOM 876 C CA . ARG A 1 115 ? 9.724 -4.663 0.974 1.00 95.88 115 ARG A CA 1
ATOM 877 C C . ARG A 1 115 ? 11.147 -5.141 0.696 1.00 95.88 115 ARG A C 1
ATOM 879 O O . ARG A 1 115 ? 12.089 -4.507 1.169 1.00 95.88 115 ARG A O 1
ATOM 886 N N . THR A 1 116 ? 11.306 -6.253 -0.013 1.00 92.94 116 THR A N 1
ATOM 887 C CA . THR A 1 116 ? 12.582 -6.982 -0.099 1.00 92.94 116 THR A CA 1
ATOM 888 C C . THR A 1 116 ? 13.631 -6.219 -0.905 1.00 92.94 116 THR A C 1
ATOM 890 O O . THR A 1 116 ? 14.782 -6.129 -0.484 1.00 92.94 116 THR A O 1
ATOM 893 N N . ALA A 1 117 ? 13.226 -5.596 -2.013 1.00 90.00 117 ALA A N 1
ATOM 894 C CA . ALA A 1 117 ? 14.105 -4.805 -2.877 1.00 90.00 117 ALA A CA 1
ATOM 895 C C . ALA A 1 117 ? 14.026 -3.288 -2.605 1.00 90.00 117 ALA A C 1
ATOM 897 O O . ALA A 1 117 ? 14.441 -2.480 -3.441 1.00 90.00 117 ALA A O 1
ATOM 898 N N . ALA A 1 118 ? 13.463 -2.880 -1.461 1.00 94.12 118 ALA A N 1
ATOM 899 C CA . ALA A 1 118 ? 13.227 -1.474 -1.160 1.00 94.12 118 ALA A CA 1
ATOM 900 C C . ALA A 1 118 ? 14.544 -0.681 -1.052 1.00 94.12 118 ALA A C 1
ATOM 902 O O . ALA A 1 118 ? 15.433 -1.053 -0.278 1.00 94.12 118 ALA A O 1
ATOM 903 N 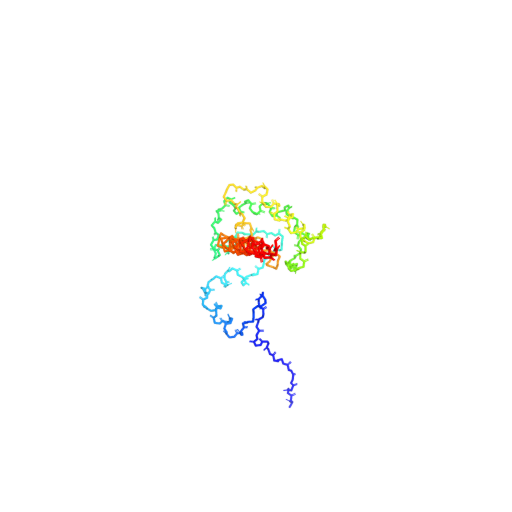N . PRO A 1 119 ? 14.677 0.467 -1.742 1.00 93.38 119 PRO A N 1
ATOM 904 C CA . PRO A 1 119 ? 15.835 1.325 -1.580 1.00 93.38 119 PRO A CA 1
ATOM 905 C C . PRO A 1 119 ? 15.842 1.953 -0.183 1.00 93.38 119 PRO A C 1
ATOM 907 O O . PRO A 1 119 ? 14.821 2.055 0.511 1.00 93.38 119 PRO A O 1
ATOM 910 N N . ARG A 1 120 ? 17.011 2.455 0.225 1.00 89.75 120 ARG A N 1
ATOM 911 C CA . ARG A 1 120 ? 17.178 3.133 1.515 1.00 89.75 120 ARG A CA 1
ATOM 912 C C . ARG A 1 120 ? 16.109 4.224 1.689 1.00 89.75 120 ARG A C 1
ATOM 914 O O . ARG A 1 120 ? 15.840 5.018 0.788 1.00 89.75 120 ARG A O 1
ATOM 921 N N . HIS A 1 121 ? 15.506 4.276 2.877 1.00 89.94 121 HIS A N 1
ATOM 922 C CA . HIS A 1 121 ? 14.426 5.210 3.236 1.00 89.94 121 HIS A CA 1
ATOM 923 C C . HIS A 1 121 ? 13.061 4.973 2.553 1.00 89.94 121 HIS A C 1
ATOM 925 O O . HIS A 1 121 ? 12.164 5.819 2.690 1.00 89.94 121 HIS A O 1
ATOM 931 N N . VAL A 1 122 ? 12.856 3.825 1.898 1.00 92.81 122 VAL A N 1
ATOM 932 C CA . VAL A 1 122 ? 11.528 3.280 1.575 1.00 92.81 122 VAL A CA 1
ATOM 933 C C . VAL A 1 122 ? 11.185 2.200 2.596 1.00 92.81 122 VAL A C 1
ATOM 935 O O . VAL A 1 122 ? 11.568 1.049 2.477 1.00 92.81 122 VAL A O 1
ATOM 938 N N . GLY A 1 123 ? 10.513 2.608 3.672 1.00 91.50 123 GLY A N 1
ATOM 939 C CA . GLY A 1 123 ? 10.099 1.695 4.740 1.00 91.50 123 GLY A CA 1
ATOM 940 C C . GLY A 1 123 ? 8.604 1.386 4.715 1.00 91.50 123 GLY A C 1
ATOM 941 O O . GLY A 1 123 ? 7.844 1.983 3.951 1.00 91.50 123 GLY A O 1
ATOM 942 N N . VAL A 1 124 ? 8.180 0.544 5.663 1.00 91.69 124 VAL A N 1
ATOM 943 C CA . VAL A 1 124 ? 6.789 0.105 5.912 1.00 91.69 124 VAL A CA 1
ATOM 944 C C . VAL A 1 124 ? 5.751 1.213 5.718 1.00 91.69 124 VAL A C 1
ATOM 946 O O . VAL A 1 124 ? 4.735 1.019 5.059 1.00 91.69 124 VAL A O 1
ATOM 949 N N . ALA A 1 125 ? 6.009 2.406 6.260 1.00 92.12 125 ALA A N 1
ATOM 950 C CA . ALA A 1 125 ? 5.061 3.517 6.209 1.00 92.12 125 ALA A CA 1
ATOM 951 C C . ALA A 1 125 ? 4.811 4.053 4.789 1.00 92.12 125 ALA A C 1
ATOM 953 O O . ALA A 1 125 ? 3.735 4.578 4.534 1.00 92.12 125 ALA A O 1
ATOM 954 N N . LYS A 1 126 ? 5.792 3.975 3.883 1.00 94.69 126 LYS A N 1
ATOM 955 C CA . LYS A 1 126 ? 5.626 4.389 2.481 1.00 94.69 126 LYS A CA 1
ATOM 956 C C . LYS A 1 126 ? 4.967 3.279 1.674 1.00 94.69 126 LYS A C 1
ATOM 958 O O . LYS A 1 126 ? 3.997 3.553 0.984 1.00 94.69 126 LYS A O 1
ATOM 963 N N . ILE A 1 127 ? 5.452 2.046 1.834 1.00 95.69 127 ILE A N 1
ATOM 964 C CA . ILE A 1 127 ? 4.919 0.866 1.140 1.00 95.69 127 ILE A CA 1
ATOM 965 C C . ILE A 1 127 ? 3.431 0.695 1.459 1.00 95.69 127 ILE A C 1
ATOM 967 O O . ILE A 1 127 ? 2.616 0.681 0.546 1.00 95.69 127 ILE A O 1
ATOM 971 N N . SER A 1 128 ? 3.053 0.695 2.742 1.00 94.00 128 SER A N 1
ATOM 972 C CA . SER A 1 128 ? 1.643 0.569 3.146 1.00 94.00 128 SER A CA 1
ATOM 973 C C . SER A 1 128 ? 0.748 1.679 2.591 1.00 94.00 128 SER A C 1
ATOM 975 O O . SER A 1 128 ? -0.377 1.398 2.213 1.00 94.00 128 SER A O 1
ATOM 977 N N . LYS A 1 129 ? 1.226 2.925 2.473 1.00 93.25 129 LYS A N 1
ATOM 978 C CA . LYS A 1 129 ? 0.440 4.028 1.883 1.00 93.25 129 LYS A CA 1
ATOM 979 C C . LYS A 1 129 ? 0.220 3.868 0.383 1.00 93.25 129 LYS A C 1
ATOM 981 O O . LYS A 1 129 ? -0.825 4.278 -0.112 1.00 93.25 129 LYS A O 1
ATOM 986 N N . VAL A 1 130 ? 1.210 3.328 -0.323 1.00 94.88 130 VAL A N 1
ATOM 987 C CA . VAL A 1 130 ? 1.121 3.060 -1.762 1.00 94.88 130 VAL A CA 1
ATOM 988 C C . VAL A 1 130 ? 0.222 1.854 -2.016 1.00 94.88 130 VAL A C 1
ATOM 990 O O . VAL A 1 130 ? -0.684 1.941 -2.835 1.00 94.88 130 VAL A O 1
ATOM 993 N N . LEU A 1 131 ? 0.386 0.768 -1.259 1.00 95.12 131 LEU A N 1
ATOM 994 C CA . LEU A 1 131 ? -0.491 -0.398 -1.369 1.00 95.12 131 LEU A CA 1
ATOM 995 C C . LEU A 1 131 ? -1.929 -0.081 -0.956 1.00 95.12 131 LEU A C 1
ATOM 997 O O . LEU A 1 131 ? -2.850 -0.514 -1.637 1.00 95.12 131 LEU A O 1
ATOM 1001 N N . HIS A 1 132 ? -2.131 0.743 0.076 1.00 93.50 132 HIS A N 1
ATOM 1002 C CA . HIS A 1 132 ? -3.463 1.214 0.459 1.00 93.50 132 HIS A CA 1
ATOM 1003 C C . HIS A 1 132 ? -4.150 1.980 -0.677 1.00 93.50 132 HIS A C 1
ATOM 1005 O O . HIS A 1 132 ? -5.337 1.788 -0.895 1.00 93.50 132 HIS A O 1
ATOM 1011 N N . LEU A 1 133 ? -3.423 2.787 -1.463 1.00 92.12 133 LEU A N 1
ATOM 1012 C CA . LEU A 1 133 ? -4.019 3.432 -2.640 1.00 92.12 133 LEU A CA 1
ATOM 1013 C C . LEU A 1 133 ? -4.530 2.412 -3.663 1.00 92.12 133 LEU A C 1
ATOM 1015 O O . LEU A 1 133 ? -5.568 2.638 -4.273 1.00 92.12 133 LEU A O 1
ATOM 1019 N N . LYS A 1 134 ? -3.805 1.308 -3.874 1.00 93.50 134 LYS A N 1
ATOM 1020 C CA . LYS A 1 134 ? -4.168 0.305 -4.887 1.00 93.50 134 LYS A CA 1
ATOM 1021 C C . LYS A 1 134 ? -5.205 -0.697 -4.391 1.00 93.50 134 LYS A C 1
ATOM 1023 O O . LYS A 1 134 ? -5.938 -1.256 -5.205 1.00 93.50 134 LYS A O 1
ATOM 1028 N N . ARG A 1 135 ? -5.210 -0.970 -3.088 1.00 93.94 135 ARG A N 1
ATOM 1029 C CA . ARG A 1 135 ? -5.948 -2.043 -2.413 1.00 93.94 135 ARG A CA 1
ATOM 1030 C C . ARG A 1 135 ? -6.403 -1.561 -1.023 1.00 93.94 135 ARG A C 1
ATOM 1032 O O . ARG A 1 135 ? -5.915 -2.064 -0.006 1.00 93.94 135 ARG A O 1
ATOM 1039 N N . PRO A 1 136 ? -7.303 -0.563 -0.960 1.00 91.69 136 PRO A N 1
ATOM 1040 C CA . PRO A 1 136 ? -7.655 0.116 0.290 1.00 91.69 136 PRO A CA 1
ATOM 1041 C C . PRO A 1 136 ? -8.340 -0.798 1.308 1.00 91.69 136 PRO A C 1
ATOM 1043 O O . PRO A 1 136 ? -8.132 -0.622 2.508 1.00 91.69 136 PRO A O 1
ATOM 1046 N N . GLY A 1 137 ? -9.107 -1.789 0.838 1.00 91.50 137 GLY A N 1
ATOM 1047 C CA . GLY A 1 137 ? -9.753 -2.789 1.692 1.00 91.50 137 GLY A CA 1
ATOM 1048 C C . GLY A 1 137 ? -8.778 -3.784 2.324 1.00 91.50 137 GLY A C 1
ATOM 1049 O O . GLY A 1 137 ? -9.028 -4.268 3.425 1.00 91.50 137 GLY A O 1
ATOM 1050 N N . LEU A 1 138 ? -7.644 -4.053 1.668 1.00 94.56 138 LEU A N 1
ATOM 1051 C CA . LEU A 1 138 ? -6.700 -5.101 2.065 1.00 94.56 138 LEU A CA 1
ATOM 1052 C C . LEU A 1 138 ? -5.505 -4.571 2.869 1.00 94.56 138 LEU A C 1
ATOM 1054 O O . LEU A 1 138 ? -5.102 -5.186 3.851 1.00 94.56 138 LEU A O 1
ATOM 1058 N N . PHE A 1 139 ? -4.930 -3.424 2.490 1.00 93.81 139 PHE A N 1
ATOM 1059 C CA . PHE A 1 139 ? -3.739 -2.892 3.161 1.00 93.81 139 PHE A CA 1
ATOM 1060 C C . PHE A 1 139 ? -4.074 -1.692 4.040 1.00 93.81 139 PHE A C 1
ATOM 1062 O O . PHE A 1 139 ? -4.417 -0.638 3.513 1.00 93.81 139 PHE A O 1
ATOM 1069 N N . PRO A 1 140 ? -3.901 -1.768 5.369 1.00 91.00 140 PRO A N 1
ATOM 1070 C CA . PRO A 1 140 ? -4.071 -0.613 6.238 1.00 91.00 140 PRO A CA 1
ATOM 1071 C C . PRO A 1 140 ? -2.872 0.342 6.135 1.00 91.00 140 PRO A C 1
ATOM 1073 O O . PRO A 1 140 ? -1.732 -0.070 5.909 1.00 91.00 140 PRO A O 1
ATOM 1076 N N . ILE A 1 141 ? -3.089 1.635 6.397 1.00 90.00 141 ILE A N 1
ATOM 1077 C CA . ILE A 1 141 ? -1.995 2.614 6.489 1.00 90.00 141 ILE A CA 1
ATOM 1078 C C . ILE A 1 141 ? -1.194 2.378 7.782 1.00 90.00 141 ILE A C 1
ATOM 1080 O O . ILE A 1 141 ? -1.629 2.719 8.883 1.00 90.00 141 ILE A O 1
ATOM 1084 N N . LEU A 1 142 ? 0.023 1.841 7.655 1.00 87.12 142 LEU A N 1
ATOM 1085 C CA . LEU A 1 142 ? 0.911 1.513 8.779 1.00 87.12 142 LEU A CA 1
ATOM 1086 C C . LEU A 1 142 ? 1.971 2.597 9.013 1.00 87.12 142 LEU A C 1
ATOM 1088 O O . LEU A 1 142 ? 3.183 2.380 8.878 1.00 87.12 142 LEU A O 1
ATOM 1092 N N . ASP A 1 143 ? 1.530 3.796 9.390 1.00 82.12 143 ASP A N 1
ATOM 1093 C CA . ASP A 1 143 ? 2.448 4.898 9.670 1.00 82.12 143 ASP A CA 1
ATOM 1094 C C . ASP A 1 143 ? 3.147 4.774 11.047 1.00 82.12 143 ASP A C 1
ATOM 1096 O O . ASP A 1 143 ? 2.934 3.844 11.835 1.00 82.12 143 ASP A O 1
ATOM 1100 N N . SER A 1 144 ? 4.071 5.695 11.335 1.00 77.81 144 SER A N 1
ATOM 1101 C CA . SER A 1 144 ? 4.768 5.719 12.627 1.00 77.81 144 SER A CA 1
ATOM 1102 C C . SER A 1 144 ? 3.820 5.980 13.799 1.00 77.81 144 SER A C 1
ATOM 1104 O O . SER A 1 144 ? 4.069 5.467 14.890 1.00 77.81 144 SER A O 1
ATOM 1106 N N . LYS A 1 145 ? 2.728 6.727 13.594 1.00 78.00 145 LYS A N 1
ATOM 1107 C CA . LYS A 1 145 ? 1.741 7.027 14.631 1.00 78.00 145 LYS A CA 1
ATOM 1108 C C . LYS A 1 145 ? 0.924 5.788 14.982 1.00 78.00 145 LYS A C 1
ATOM 1110 O O . LYS A 1 145 ? 0.827 5.474 16.165 1.00 78.00 145 LYS A O 1
ATOM 1115 N N . VAL A 1 146 ? 0.410 5.052 13.999 1.00 78.31 146 VAL A N 1
ATOM 1116 C CA . VAL A 1 146 ? -0.330 3.793 14.179 1.00 78.31 146 VAL A CA 1
ATOM 1117 C C . VAL A 1 146 ? 0.548 2.764 14.880 1.00 78.31 146 VAL A C 1
ATOM 1119 O O . VAL A 1 146 ? 0.147 2.188 15.892 1.00 78.31 146 VAL A O 1
ATOM 1122 N N . ARG A 1 147 ? 1.797 2.595 14.427 1.00 78.25 147 ARG A N 1
ATOM 1123 C CA . ARG A 1 147 ? 2.747 1.695 15.098 1.00 78.25 147 ARG A CA 1
ATOM 1124 C C . ARG A 1 147 ? 3.051 2.137 16.526 1.00 78.25 147 ARG A C 1
ATOM 1126 O O . ARG A 1 147 ? 3.100 1.293 17.416 1.00 78.25 147 ARG A O 1
ATOM 1133 N N . TRP A 1 148 ? 3.207 3.437 16.772 1.00 78.56 148 TRP A N 1
ATOM 1134 C CA . TRP A 1 148 ? 3.408 3.966 18.121 1.00 78.56 148 TRP A CA 1
ATOM 1135 C C . TRP A 1 148 ? 2.198 3.710 19.028 1.00 78.56 148 TRP A C 1
ATOM 1137 O O . TRP A 1 148 ? 2.381 3.243 20.152 1.00 78.56 148 TRP A O 1
ATOM 1147 N N . VAL A 1 149 ? 0.975 3.953 18.540 1.00 74.75 149 VAL A N 1
ATOM 1148 C CA . VAL A 1 149 ? -0.272 3.680 19.272 1.00 74.75 149 VAL A CA 1
ATOM 1149 C C . VAL A 1 149 ? -0.363 2.192 19.603 1.00 74.75 149 VAL A C 1
ATOM 1151 O O . VAL A 1 149 ? -0.546 1.847 20.770 1.00 74.75 149 VAL A O 1
ATOM 1154 N N . ARG A 1 150 ? -0.138 1.307 18.624 1.00 74.12 150 ARG A N 1
ATOM 1155 C CA . ARG A 1 150 ? -0.124 -0.150 18.830 1.00 74.12 150 ARG A CA 1
ATOM 1156 C C . ARG A 1 150 ? 0.902 -0.567 19.880 1.00 74.12 150 ARG A C 1
ATOM 1158 O O . ARG A 1 150 ? 0.576 -1.312 20.798 1.00 74.12 150 ARG A O 1
ATOM 1165 N N . SER A 1 151 ? 2.135 -0.077 19.778 1.00 75.81 151 SER A N 1
ATOM 1166 C CA . SER A 1 151 ? 3.196 -0.397 20.738 1.00 75.81 151 SER A CA 1
ATOM 1167 C C . SER A 1 151 ? 2.884 0.134 22.137 1.00 75.81 151 SER A C 1
ATOM 1169 O O . SER A 1 151 ? 3.172 -0.534 23.127 1.00 75.81 151 SER A O 1
ATOM 1171 N N . ARG A 1 152 ? 2.257 1.312 22.243 1.00 75.69 152 ARG A N 1
ATOM 1172 C CA . ARG A 1 152 ? 1.788 1.864 23.519 1.00 75.69 152 ARG A CA 1
ATOM 1173 C C . ARG A 1 152 ? 0.691 0.995 24.135 1.00 75.69 152 ARG A C 1
ATOM 1175 O O . ARG A 1 152 ? 0.776 0.721 25.326 1.00 75.69 152 ARG A O 1
ATOM 1182 N N . TRP A 1 153 ? -0.290 0.546 23.352 1.00 67.69 153 TRP A N 1
ATOM 1183 C CA . TRP A 1 153 ? -1.333 -0.370 23.823 1.00 67.69 153 TRP A CA 1
ATOM 1184 C C . TRP A 1 153 ? -0.767 -1.724 24.234 1.00 67.69 153 TRP A C 1
ATOM 1186 O O . TRP A 1 153 ? -1.056 -2.166 25.335 1.00 67.69 153 TRP A O 1
ATOM 1196 N N . ARG A 1 154 ? 0.119 -2.330 23.434 1.00 72.75 154 ARG A N 1
ATOM 1197 C CA . ARG A 1 154 ? 0.781 -3.595 23.790 1.00 72.75 154 ARG A CA 1
ATOM 1198 C C . ARG A 1 154 ? 1.538 -3.489 25.112 1.00 72.75 154 ARG A C 1
ATOM 1200 O O . ARG A 1 154 ? 1.382 -4.354 25.963 1.00 72.75 154 ARG A O 1
ATOM 1207 N N . ARG A 1 155 ? 2.308 -2.413 25.318 1.00 68.94 155 ARG A N 1
ATOM 1208 C CA . ARG A 1 155 ? 2.963 -2.152 26.612 1.00 68.94 155 ARG A CA 1
ATOM 1209 C C . ARG A 1 155 ? 1.948 -1.969 27.739 1.00 68.94 155 ARG A C 1
ATOM 1211 O O . ARG A 1 155 ? 2.221 -2.379 28.858 1.00 68.94 155 ARG A O 1
ATOM 1218 N N . ARG A 1 156 ? 0.782 -1.378 27.445 1.00 63.34 156 ARG A N 1
ATOM 1219 C CA . ARG A 1 156 ? -0.293 -1.210 28.426 1.00 63.34 156 ARG A CA 1
ATOM 1220 C C . ARG A 1 156 ? -0.956 -2.522 28.841 1.00 63.34 156 ARG A C 1
ATOM 1222 O O . ARG A 1 156 ? -1.068 -2.810 30.021 1.00 63.34 156 ARG A O 1
ATOM 1229 N N . SER A 1 157 ? -1.334 -3.344 27.878 1.00 60.06 157 SER A N 1
ATOM 1230 C CA . SER A 1 157 ? -1.911 -4.661 28.146 1.00 60.06 157 SER A CA 1
ATOM 1231 C C . SER A 1 157 ? -0.891 -5.603 28.783 1.00 60.06 157 SER A C 1
ATOM 1233 O O . SER A 1 157 ? -1.240 -6.361 29.675 1.00 60.06 157 SER A O 1
ATOM 1235 N N . SER A 1 158 ? 0.382 -5.517 28.384 1.00 59.81 158 SER A N 1
ATOM 1236 C CA . SER A 1 158 ? 1.459 -6.299 28.996 1.00 59.81 158 SER A CA 1
ATOM 1237 C C . SER A 1 158 ? 1.728 -5.895 30.446 1.00 59.81 158 SER A C 1
ATOM 1239 O O . SER A 1 158 ? 1.987 -6.786 31.248 1.00 59.81 158 SER A O 1
ATOM 1241 N N . TRP A 1 159 ? 1.660 -4.602 30.809 1.00 45.88 159 TRP A N 1
ATOM 1242 C CA . TRP A 1 159 ? 1.751 -4.217 32.225 1.00 45.88 159 TRP A CA 1
ATOM 1243 C C . TRP A 1 159 ? 0.531 -4.707 32.998 1.00 45.88 159 TRP A C 1
ATOM 1245 O O . TRP A 1 159 ? 0.706 -5.197 34.100 1.00 45.88 159 TRP A O 1
ATOM 1255 N N . ALA A 1 160 ? -0.675 -4.625 32.424 1.00 55.09 160 ALA A N 1
ATOM 1256 C CA . ALA A 1 160 ? -1.897 -5.054 33.103 1.00 55.09 160 ALA A CA 1
ATOM 1257 C C . ALA A 1 160 ? -1.872 -6.565 33.376 1.00 55.09 160 ALA A C 1
ATOM 1259 O O . ALA A 1 160 ? -2.106 -6.984 34.499 1.00 55.09 160 ALA A O 1
ATOM 1260 N N . LEU A 1 161 ? -1.464 -7.370 32.390 1.00 53.28 161 LEU A N 1
ATOM 1261 C CA . LEU A 1 161 ? -1.266 -8.816 32.546 1.00 53.28 161 LEU A CA 1
ATOM 1262 C C . LEU A 1 161 ? -0.146 -9.155 33.544 1.00 53.28 161 LEU A C 1
ATOM 1264 O O . LEU A 1 161 ? -0.249 -10.143 34.265 1.00 53.28 161 LEU A O 1
ATOM 1268 N N . SER A 1 162 ? 0.924 -8.353 33.593 1.00 56.88 162 SER A N 1
ATOM 1269 C CA . SER A 1 162 ? 2.017 -8.535 34.556 1.00 56.88 162 SER A CA 1
ATOM 1270 C C . SER A 1 162 ? 1.633 -8.110 35.975 1.00 56.88 162 SER A C 1
ATOM 1272 O O . SER A 1 162 ? 2.090 -8.742 36.919 1.00 56.88 162 SER A O 1
ATOM 1274 N N . ALA A 1 163 ? 0.815 -7.067 36.133 1.00 57.56 163 ALA A N 1
ATOM 1275 C CA . ALA A 1 163 ? 0.306 -6.598 37.419 1.00 57.56 163 ALA A CA 1
ATOM 1276 C C . ALA A 1 163 ? -0.705 -7.597 37.991 1.00 57.56 163 ALA A C 1
ATOM 1278 O O . ALA A 1 163 ? -0.529 -8.044 39.113 1.00 57.56 163 ALA A O 1
ATOM 1279 N N . SER A 1 164 ? -1.650 -8.084 37.178 1.00 56.50 164 SER A N 1
ATOM 1280 C CA . SER A 1 164 ? -2.581 -9.142 37.595 1.00 56.50 164 SER A CA 1
ATOM 1281 C C . SER A 1 164 ? -1.876 -10.456 37.955 1.00 56.50 164 SER A C 1
ATOM 1283 O O . SER A 1 164 ? -2.340 -11.174 38.832 1.00 56.50 164 SER A O 1
ATOM 1285 N N . ARG A 1 165 ? -0.739 -10.776 37.315 1.00 52.56 165 ARG A N 1
ATOM 1286 C CA . ARG A 1 165 ? 0.117 -11.905 37.724 1.00 52.56 165 ARG A CA 1
ATOM 1287 C C . ARG A 1 165 ? 0.901 -11.625 39.007 1.00 52.56 165 ARG A C 1
ATOM 1289 O O . ARG A 1 165 ? 1.090 -12.545 39.786 1.00 52.56 165 ARG A O 1
ATOM 1296 N N . GLY A 1 166 ? 1.370 -10.397 39.221 1.00 54.06 166 GLY A N 1
ATOM 1297 C CA . GLY A 1 166 ? 2.046 -10.004 40.461 1.00 54.06 166 GLY A CA 1
ATOM 1298 C C . GLY A 1 166 ? 1.112 -10.040 41.672 1.00 54.06 166 GLY A C 1
ATOM 1299 O O . GLY A 1 166 ? 1.505 -10.546 42.718 1.00 54.06 166 GLY A O 1
ATOM 1300 N N . ASP A 1 167 ? -0.132 -9.593 41.494 1.00 51.25 167 ASP A N 1
ATOM 1301 C CA . ASP A 1 167 ? -1.166 -9.605 42.532 1.00 51.25 167 ASP A CA 1
ATOM 1302 C C . ASP A 1 16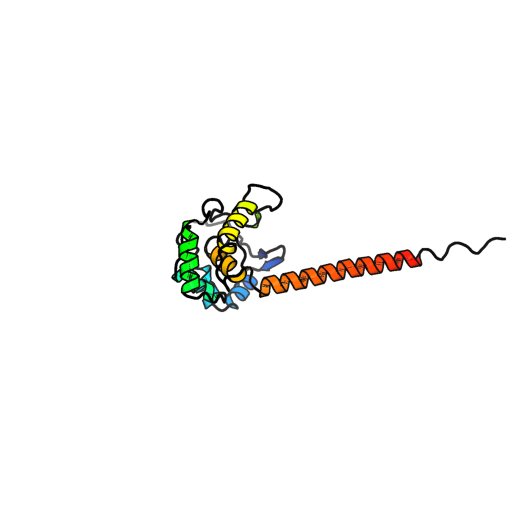7 ? -1.631 -11.039 42.839 1.00 51.25 167 ASP A C 1
ATOM 1304 O O . ASP A 1 167 ? -1.695 -11.418 44.004 1.00 51.25 167 ASP A O 1
ATOM 1308 N N . ALA A 1 168 ? -1.823 -11.886 41.816 1.00 49.75 168 ALA A N 1
ATOM 1309 C CA . ALA A 1 168 ? -2.161 -13.301 42.012 1.00 49.75 168 ALA A CA 1
ATOM 1310 C C . ALA A 1 168 ? -1.076 -14.079 42.787 1.00 49.75 168 ALA A C 1
ATOM 1312 O O . ALA A 1 168 ? -1.399 -14.898 43.641 1.00 49.75 168 ALA A O 1
ATOM 1313 N N . MET A 1 169 ? 0.210 -13.792 42.546 1.00 43.88 169 MET A N 1
ATOM 1314 C CA . MET A 1 169 ? 1.320 -14.438 43.269 1.00 43.88 169 MET A CA 1
ATOM 1315 C C . MET A 1 169 ? 1.521 -13.866 44.687 1.00 43.88 169 MET A C 1
ATOM 1317 O O . MET A 1 169 ? 2.109 -14.528 45.541 1.00 43.88 169 MET A O 1
ATOM 1321 N N . ALA A 1 170 ? 1.051 -12.641 44.957 1.00 51.78 170 ALA A N 1
ATOM 1322 C CA . ALA A 1 170 ? 1.057 -12.048 46.296 1.00 51.78 170 ALA A CA 1
ATOM 1323 C C . ALA A 1 170 ? -0.100 -12.577 47.166 1.00 51.78 170 ALA A C 1
ATOM 1325 O O . ALA A 1 170 ? 0.085 -12.799 48.366 1.00 51.78 170 ALA A O 1
ATOM 1326 N N . GLU A 1 171 ? -1.259 -12.839 46.558 1.00 40.06 171 GLU A N 1
ATOM 1327 C CA . GLU A 1 171 ? -2.443 -13.399 47.220 1.00 40.06 171 GLU A CA 1
ATOM 1328 C C . GLU A 1 171 ? -2.248 -14.889 47.577 1.00 40.06 171 GLU A C 1
ATOM 1330 O O . GLU A 1 171 ? -2.611 -15.325 48.669 1.00 40.06 171 GLU A O 1
ATOM 1335 N N . GLU A 1 172 ? -1.543 -15.658 46.737 1.00 44.47 172 GLU A N 1
ATOM 1336 C CA . GLU A 1 172 ? -1.199 -17.063 47.024 1.00 44.47 172 GLU A CA 1
ATOM 1337 C C . GLU A 1 172 ? -0.185 -17.217 48.178 1.00 44.47 172 GLU A C 1
ATOM 1339 O O . GLU A 1 172 ? -0.177 -18.224 48.885 1.00 44.47 172 GLU A O 1
ATOM 1344 N N . SER A 1 173 ? 0.632 -16.189 48.431 1.00 47.91 173 SER A N 1
ATOM 1345 C CA . SER A 1 173 ? 1.603 -16.167 49.536 1.00 47.91 173 SER A CA 1
ATOM 1346 C C . SER A 1 173 ? 0.959 -15.854 50.898 1.00 47.91 173 SER A C 1
ATOM 1348 O O . SER A 1 173 ? 1.490 -16.229 51.945 1.00 47.91 173 SER A O 1
ATOM 1350 N N . 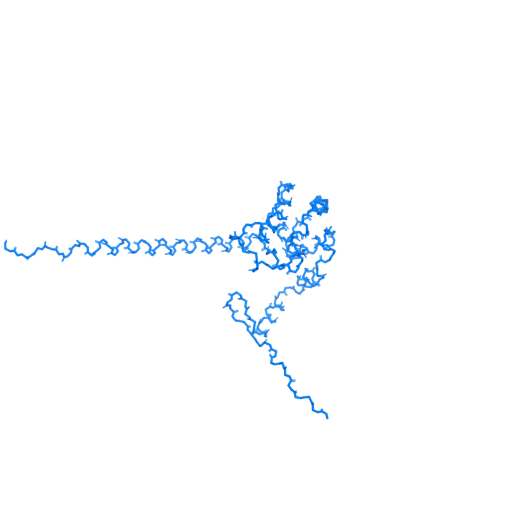THR A 1 174 ? -0.218 -15.212 50.923 1.00 47.00 174 THR A N 1
ATOM 1351 C CA . THR A 1 174 ? -0.907 -14.844 52.177 1.00 47.00 174 THR A CA 1
ATOM 1352 C C . THR A 1 174 ? -1.891 -15.905 52.682 1.00 47.00 174 THR A C 1
ATOM 1354 O O . THR A 1 174 ? -2.176 -15.940 53.877 1.00 47.00 174 THR A O 1
ATOM 1357 N N . LEU A 1 175 ? -2.347 -16.826 51.825 1.00 46.62 175 LEU A N 1
ATOM 1358 C CA . LEU A 1 175 ? -3.239 -17.937 52.203 1.00 46.62 175 LEU A CA 1
ATOM 1359 C C . LEU A 1 175 ? -2.515 -19.163 52.802 1.00 46.62 175 LEU A C 1
ATOM 1361 O O . LEU A 1 175 ? -3.170 -20.067 53.317 1.00 46.62 175 LEU A O 1
ATOM 1365 N N . GLY A 1 176 ? -1.177 -19.187 52.803 1.00 41.75 176 GLY A N 1
ATOM 1366 C CA . GLY A 1 176 ? -0.371 -20.299 53.330 1.00 41.75 176 GLY A CA 1
ATOM 1367 C C . GLY A 1 176 ? 0.032 -20.220 54.813 1.00 41.75 176 GLY A C 1
ATOM 1368 O O . GLY A 1 176 ? 0.719 -21.121 55.286 1.00 41.75 176 GLY A O 1
ATOM 1369 N N . SER A 1 177 ? -0.346 -19.171 55.559 1.00 47.81 177 SER A N 1
ATOM 1370 C CA . SER A 1 177 ? 0.243 -18.881 56.888 1.00 47.81 177 SER A CA 1
ATOM 1371 C C . SER A 1 177 ? -0.731 -18.921 58.084 1.00 47.81 177 SER A C 1
ATOM 1373 O O . SER A 1 177 ? -0.386 -18.476 59.177 1.00 47.81 177 SER A O 1
ATOM 1375 N N . THR A 1 178 ? -1.955 -19.450 57.946 1.00 47.06 178 THR A N 1
ATOM 1376 C CA . THR A 1 178 ? -2.947 -19.421 59.056 1.00 47.06 178 THR A CA 1
ATOM 1377 C C . THR A 1 178 ? -3.587 -20.766 59.405 1.00 47.06 178 THR A C 1
ATOM 1379 O O . THR A 1 178 ? -4.690 -20.801 59.939 1.00 47.06 178 THR A O 1
ATOM 1382 N N . VAL A 1 179 ? -2.898 -21.893 59.197 1.00 47.38 179 VAL A N 1
ATOM 1383 C CA . VAL A 1 179 ? -3.341 -23.180 59.767 1.00 47.38 179 VAL A CA 1
ATOM 1384 C C . VAL A 1 179 ? -2.148 -23.970 60.302 1.00 47.38 179 VAL A C 1
ATOM 1386 O O . VAL A 1 179 ? -1.535 -24.745 59.579 1.00 47.38 179 VAL A O 1
ATOM 1389 N N . ASN A 1 180 ? -1.786 -23.715 61.565 1.00 46.72 180 ASN A N 1
ATOM 1390 C CA . ASN A 1 180 ? -1.436 -24.724 62.581 1.00 46.72 180 ASN A CA 1
ATOM 1391 C C . ASN A 1 180 ? -0.633 -24.099 63.726 1.00 46.72 180 ASN A C 1
ATOM 1393 O O . ASN A 1 180 ? 0.593 -24.034 63.672 1.00 46.72 180 ASN A O 1
ATOM 1397 N N . LYS A 1 181 ? -1.331 -23.698 64.794 1.00 43.34 181 LYS A N 1
ATOM 1398 C CA . LYS A 1 181 ? -0.810 -23.716 66.173 1.00 43.34 181 LYS A CA 1
ATOM 1399 C C . LYS A 1 181 ? -1.958 -23.567 67.179 1.00 43.34 181 LYS A C 1
ATOM 1401 O O . LYS A 1 181 ? -2.105 -22.542 67.825 1.00 43.34 181 LYS A O 1
ATOM 1406 N N . CYS A 1 182 ? -2.777 -24.611 67.280 1.00 39.44 182 CYS A N 1
ATOM 1407 C CA . CYS A 1 182 ? -3.620 -24.907 68.440 1.00 39.44 182 CYS A CA 1
ATOM 1408 C C . CYS A 1 182 ? -3.960 -26.402 68.407 1.00 39.44 182 CYS A C 1
ATOM 1410 O O . CYS A 1 182 ? -4.838 -26.787 67.644 1.00 39.44 182 CYS A O 1
ATOM 1412 N N . ALA A 1 183 ? -3.246 -27.219 69.188 1.00 35.47 183 ALA A N 1
ATOM 1413 C CA . ALA A 1 183 ? -3.774 -28.369 69.935 1.00 35.47 183 ALA A CA 1
ATOM 1414 C C . ALA A 1 183 ? -2.620 -29.220 70.505 1.00 35.47 183 ALA A C 1
ATOM 1416 O O . ALA A 1 183 ? -1.922 -29.883 69.744 1.00 35.47 183 ALA A O 1
ATOM 1417 N N . VAL A 1 184 ? -2.536 -29.168 71.842 1.00 39.06 184 VAL A N 1
ATOM 1418 C CA . VAL A 1 184 ? -1.973 -30.114 72.834 1.00 39.06 184 VAL A CA 1
ATOM 1419 C C . VAL A 1 184 ? -0.475 -30.410 72.792 1.00 39.06 184 VAL A C 1
ATOM 1421 O O . VAL A 1 184 ? -0.021 -31.197 71.939 1.00 39.06 184 VAL A O 1
#

Mean predicted aligned error: 12.57 Å

Sequence (184 aa):
MNRTRGEDGATVLVIAGRSIDIDTATAKAHGYPAVTVARYDLPGPGALKEITADEIARTHKVRSRISHAQLDWFIRSAVDAPWAAAPIEAQLIDADPNISGELYDHAEALYDHFRTAAPRHVGVAKISKVLHLKRPGLFPILDSKVRWVRSRWRRRSSWALSASRGDAMAEESTLGSTVNKCAV

Secondary structure (DSSP, 8-state):
----------SEEEETTEEEEHHHHHHHHHHS-HHHHHHHTTT---STT---HHHHHHHGGGT----HHHHHHHHHHHHTS-TTTS-TT--GGG--TTSTTSHHHHHHHHHHHHHHTPPTT--HHHHHHHHHHH-TTT-----HHHHHHHHHHHHHHHHHHHHHHHHHHHHHHHTTSSS-----

Foldseek 3Di:
DDDDDDDPPPQWDQDPNDTDGPVRVVVVVVVPDPCLCVLQPVVALPDQQFDDPSNLVNLVSVVDDQDPVNSVVRRVLSVPAPSVLADQPDAQVPLDPVDPPHNVVSLVSNLCSCVVPPDPPCDPQSSLSSVCSNRVRRGDRPDPVNVVVVVVVVVVVVVVVVVVVVVVVVVVVVVPPPDDDDDD

Organism: NCBI:txid1387842

Radius of gyration: 24.91 Å; Cα contacts (8 Å, |Δi|>4): 158; chains: 1; bounding box: 66×49×86 Å

InterPro domains:
  IPR046275 Protein of unknown function DUF6308 [PF19827] (85-160)

Solvent-accessible surface area (backbone atoms only — not comparable to full-atom values): 10951 Å² total; per-residue (Å²): 137,87,88,76,89,86,75,87,66,73,60,56,46,73,56,95,91,40,78,41,44,45,66,61,51,49,53,52,57,68,71,42,66,67,67,36,54,59,53,46,58,67,74,55,48,68,62,83,64,61,56,53,72,67,60,57,58,26,39,40,63,78,72,41,89,77,50,69,75,54,48,55,49,48,37,61,53,30,73,78,46,57,50,81,64,44,50,62,86,41,41,43,90,74,32,49,84,88,46,84,90,35,56,29,50,30,44,48,52,43,51,44,62,56,58,76,76,42,56,92,93,56,47,64,45,50,53,24,44,55,44,20,49,51,21,58,54,47,33,65,72,48,36,73,64,55,51,47,51,51,52,51,48,52,54,50,54,50,48,51,57,49,47,58,50,51,50,54,59,53,53,61,63,64,74,74,78,81,85,88,91,86,82,136

pLDDT: mean 79.64, std 18.27, range [35.47, 97.38]